Protein AF-A0A5E8H307-F1 (afdb_monomer)

InterPro domains:
  IPR002495 Glycosyl transferase, family 8 [PF01501] (11-183)
  IPR029044 Nucleotide-diphospho-sugar transferases [G3DSA:3.90.550.10] (2-201)
  IPR029044 Nucleotide-diphospho-sugar transferases [SSF53448] (5-196)
  IPR050748 Glycosyltransferase 8 domain-containing [PTHR13778] (22-202)

Solvent-accessible surface area (backbone atoms only — not comparable to full-atom values): 14709 Å² total; per-residue (Å²): 127,88,87,78,87,83,87,82,89,73,66,62,76,80,39,64,82,58,80,50,43,86,81,47,66,66,52,68,73,54,52,64,53,50,51,58,76,78,40,71,88,51,54,62,51,79,49,70,49,93,55,57,48,75,69,50,72,62,70,65,64,72,67,60,80,42,87,89,29,41,33,29,28,20,59,22,64,62,42,73,78,41,86,64,22,62,61,52,14,61,70,63,65,47,97,51,38,65,72,42,47,39,70,50,36,32,38,37,32,33,56,52,38,58,75,66,43,42,41,61,52,46,53,52,51,40,65,76,41,51,90,69,39,83,63,44,56,39,42,40,49,42,56,74,36,56,95,33,56,28,77,48,68,54,46,62,48,29,49,59,87,72,65,68,62,73,90,77,37,32,20,39,29,51,71,80,85,64,40,81,72,38,37,60,33,61,77,48,49,80,41,64,61,48,32,56,71,44,42,51,45,52,49,60,55,39,52,76,46,101,56,44,85,70,69,44,65,42,72,97,53,50,26,34,55,49,55,54,54,58,61,71,58,77,55,70,69,46,54,53,52,49,51,52,54,54,52,51,68,75,76,108

Radius of gyration: 19.22 Å; Cα contacts (8 Å, |Δi|>4): 317; chains: 1; bounding box: 43×54×50 Å

Nearest PDB structures (foldseek):
  1ga8-assembly1_A  TM=8.528E-01  e=2.510E-10  Neisseria meningitidis
  1ss9-assembly1_A  TM=8.747E-01  e=5.366E-10  Neisseria meningitidis
  6u4b-assembly1_A  TM=7.012E-01  e=5.366E-10  Klebsiella pneumoniae
  5gvv-assembly1_A  TM=8.317E-01  e=2.260E-08  Streptococcus pneumoniae
  5gvv-assembly1_F  TM=8.264E-01  e=1.896E-08  Streptococcus pneumoniae

Structure (mmCIF, N/CA/C/O backbone):
data_AF-A0A5E8H307-F1
#
_entry.id   AF-A0A5E8H307-F1
#
loop_
_atom_site.group_PDB
_atom_site.id
_atom_site.type_symbol
_atom_site.label_atom_id
_atom_site.label_alt_id
_atom_site.label_comp_id
_atom_site.label_asym_id
_atom_site.label_entity_id
_atom_site.label_seq_id
_atom_site.pdbx_PDB_ins_code
_atom_site.Cartn_x
_atom_site.Cartn_y
_atom_site.Cartn_z
_atom_site.occupancy
_atom_site.B_iso_or_equiv
_atom_site.auth_seq_id
_atom_site.auth_comp_id
_atom_site.auth_asym_id
_atom_site.auth_atom_id
_atom_site.pdbx_PDB_model_num
ATOM 1 N N . MET A 1 1 ? -6.964 -20.348 -11.509 1.00 52.97 1 MET A N 1
ATOM 2 C CA . MET A 1 1 ? -7.324 -19.157 -12.314 1.00 52.97 1 MET A CA 1
ATOM 3 C C . MET A 1 1 ? -8.359 -18.371 -11.532 1.00 52.97 1 MET A C 1
ATOM 5 O O . MET A 1 1 ? -9.208 -19.011 -10.926 1.00 52.97 1 MET A O 1
ATOM 9 N N . CYS A 1 2 ? -8.256 -17.039 -11.505 1.00 62.59 2 CYS A N 1
ATOM 10 C CA . CYS A 1 2 ? -9.312 -16.169 -10.976 1.00 62.59 2 CYS A CA 1
ATOM 11 C C . CYS A 1 2 ? -10.594 -16.449 -11.771 1.00 62.59 2 CYS A C 1
ATOM 13 O O . CYS A 1 2 ? -10.546 -16.433 -13.000 1.00 62.59 2 CYS A O 1
ATOM 15 N N . GLN A 1 3 ? -11.666 -16.830 -11.078 1.00 69.69 3 GLN A N 1
ATOM 16 C CA . GLN A 1 3 ? -12.896 -17.296 -11.722 1.00 69.69 3 GLN A CA 1
ATOM 17 C C . GLN A 1 3 ? -13.818 -16.128 -12.085 1.00 69.69 3 GLN A C 1
ATOM 19 O O . GLN A 1 3 ? -14.428 -16.188 -13.144 1.00 69.69 3 GLN A O 1
ATOM 24 N N . ASP A 1 4 ? -13.803 -15.041 -11.300 1.00 87.88 4 ASP A N 1
ATOM 25 C CA . ASP A 1 4 ? -14.654 -13.863 -11.489 1.00 87.88 4 ASP A CA 1
ATOM 26 C C . ASP A 1 4 ? -13.921 -12.560 -11.134 1.00 87.88 4 ASP A C 1
ATOM 28 O O . ASP A 1 4 ? -13.165 -12.499 -10.162 1.00 87.88 4 ASP A O 1
ATOM 32 N N . VAL A 1 5 ? -14.171 -11.501 -11.911 1.00 90.62 5 VAL A N 1
ATOM 33 C CA . VAL A 1 5 ? -13.692 -10.137 -11.639 1.00 90.62 5 VAL A CA 1
ATOM 34 C C . VAL A 1 5 ? -14.898 -9.210 -11.558 1.00 90.62 5 VAL A C 1
ATOM 36 O O . VAL A 1 5 ? -15.642 -9.069 -12.527 1.00 90.62 5 VAL A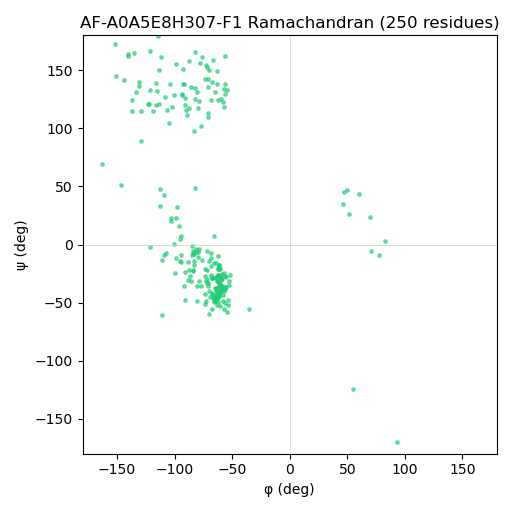 O 1
ATOM 39 N N . VAL A 1 6 ? -15.066 -8.559 -10.408 1.00 92.12 6 VAL A N 1
ATOM 40 C CA . VAL A 1 6 ? -16.125 -7.574 -10.159 1.00 92.12 6 VAL A CA 1
ATOM 41 C C . VAL A 1 6 ? -15.484 -6.211 -9.933 1.00 92.12 6 VAL A C 1
ATOM 43 O O . VAL A 1 6 ? -14.528 -6.086 -9.169 1.00 92.12 6 VAL A O 1
ATOM 46 N N . PHE A 1 7 ? -16.013 -5.190 -10.603 1.00 93.38 7 PHE A N 1
ATOM 47 C CA . PHE A 1 7 ? -15.594 -3.805 -10.418 1.00 93.38 7 PHE A CA 1
ATOM 48 C C . PHE A 1 7 ? -16.605 -3.088 -9.529 1.00 93.38 7 PHE A C 1
ATOM 50 O O . PHE A 1 7 ? -17.804 -3.131 -9.795 1.00 93.38 7 PHE A O 1
ATOM 57 N N . TYR A 1 8 ? -16.105 -2.427 -8.488 1.00 92.50 8 TYR A N 1
ATOM 58 C CA . TYR A 1 8 ? -16.907 -1.601 -7.595 1.00 92.50 8 TYR A CA 1
ATOM 59 C C . TYR A 1 8 ? -16.591 -0.131 -7.841 1.00 92.50 8 TYR A C 1
ATOM 61 O O . TYR A 1 8 ? -15.428 0.278 -7.797 1.00 92.50 8 TYR A O 1
ATOM 69 N N . ASP A 1 9 ? -17.632 0.659 -8.081 1.00 92.19 9 ASP A N 1
ATOM 70 C CA . ASP A 1 9 ? -17.495 2.096 -8.260 1.00 92.19 9 ASP A CA 1
ATOM 71 C C . ASP A 1 9 ? -17.425 2.807 -6.911 1.00 92.19 9 ASP A C 1
ATOM 73 O O . ASP A 1 9 ? -18.217 2.567 -5.997 1.00 92.19 9 ASP A O 1
ATOM 77 N N . ILE A 1 10 ? -16.481 3.738 -6.809 1.00 89.06 10 ILE A N 1
ATOM 78 C CA . ILE A 1 10 ? -16.321 4.604 -5.645 1.00 89.06 10 ILE A CA 1
ATOM 79 C C . ILE A 1 10 ? -16.581 6.021 -6.101 1.00 89.06 10 ILE A C 1
ATOM 81 O O . ILE A 1 10 ? -15.854 6.543 -6.950 1.00 89.06 10 ILE A O 1
ATOM 85 N N . ASP A 1 11 ? -17.589 6.660 -5.507 1.00 91.12 11 ASP A N 1
ATOM 86 C CA . ASP A 1 11 ? -17.818 8.078 -5.745 1.00 91.12 11 ASP A CA 1
ATOM 87 C C . ASP A 1 11 ? -16.551 8.854 -5.372 1.00 91.12 11 ASP A C 1
ATOM 89 O O . ASP A 1 11 ? -16.099 8.852 -4.222 1.00 91.12 11 ASP A O 1
ATOM 93 N N . TYR A 1 12 ? -15.972 9.532 -6.362 1.00 87.69 12 TYR A N 1
ATOM 94 C CA . TYR A 1 12 ? -14.770 10.328 -6.181 1.00 87.69 12 TYR A CA 1
ATOM 95 C C . TYR A 1 12 ? -14.934 11.374 -5.071 1.00 87.69 12 TYR A C 1
ATOM 97 O O . TYR A 1 12 ? -13.949 11.705 -4.412 1.00 87.69 12 TYR A O 1
ATOM 105 N N . GLN A 1 13 ? -16.152 11.855 -4.797 1.00 90.06 13 GLN A N 1
ATOM 106 C CA . GLN A 1 13 ? -16.414 12.784 -3.694 1.00 90.06 13 GLN A CA 1
ATOM 107 C C . GLN A 1 13 ? -16.063 12.207 -2.318 1.00 90.06 13 GLN A C 1
ATOM 109 O O . GLN A 1 13 ? -15.656 12.952 -1.425 1.00 90.06 13 GLN A O 1
ATOM 114 N N . ASN A 1 14 ? -16.116 10.884 -2.157 1.00 90.38 14 ASN A N 1
ATOM 115 C CA . ASN A 1 14 ? -15.751 10.227 -0.905 1.00 90.38 14 ASN A CA 1
ATOM 116 C C . ASN A 1 14 ? -14.253 10.339 -0.596 1.00 90.38 14 ASN A C 1
ATOM 118 O O . ASN A 1 14 ? -13.870 10.384 0.574 1.00 90.38 14 ASN A O 1
ATOM 122 N N . ILE A 1 15 ? -13.411 10.431 -1.631 1.00 92.56 15 ILE A N 1
ATOM 123 C CA . ILE A 1 15 ? -11.948 10.497 -1.500 1.00 92.56 15 ILE A CA 1
ATOM 124 C C . ILE A 1 15 ? -11.356 11.858 -1.891 1.00 92.56 15 ILE A C 1
ATOM 126 O O . ILE A 1 15 ? -10.202 12.149 -1.572 1.00 92.56 15 ILE A O 1
ATOM 130 N N . SER A 1 16 ? -12.127 12.725 -2.554 1.00 90.94 16 SER A N 1
ATOM 131 C CA . SER A 1 16 ? -11.670 14.026 -3.060 1.00 90.94 16 SER A CA 1
ATOM 132 C C . SER A 1 16 ? -11.219 14.971 -1.943 1.00 90.94 16 SER A C 1
ATOM 134 O O . SER A 1 16 ? -10.336 15.803 -2.174 1.00 90.94 16 SER A O 1
ATOM 136 N N . LYS A 1 17 ? -11.768 14.806 -0.734 1.00 90.94 17 LYS A N 1
ATOM 137 C CA . LYS A 1 17 ? -11.454 15.588 0.471 1.00 90.94 17 LYS A CA 1
ATOM 138 C C . LYS A 1 17 ? -10.079 15.302 1.079 1.00 90.94 17 LYS A C 1
ATOM 140 O O . LYS A 1 17 ? -9.540 16.158 1.776 1.00 90.94 17 LYS A O 1
ATOM 145 N N . PHE A 1 18 ? -9.484 14.140 0.807 1.00 93.19 18 PHE A N 1
ATOM 146 C CA . PHE A 1 18 ? -8.181 13.790 1.373 1.00 93.19 18 PHE A CA 1
ATOM 147 C C . PHE A 1 18 ? -7.032 14.514 0.681 1.00 93.19 18 PHE A C 1
ATOM 149 O O . PHE A 1 18 ? -7.162 15.017 -0.435 1.00 93.19 18 PHE A O 1
ATOM 156 N N . ARG A 1 19 ? -5.878 14.576 1.337 1.00 89.00 19 ARG A N 1
ATOM 157 C CA . ARG A 1 19 ? -4.718 15.315 0.840 1.00 89.00 19 ARG A CA 1
ATOM 158 C C . ARG A 1 19 ? -3.873 14.462 -0.112 1.00 89.00 19 ARG A C 1
ATOM 160 O O . ARG A 1 19 ? -3.538 13.323 0.199 1.00 89.00 19 ARG A O 1
ATOM 167 N N . SER A 1 20 ? -3.452 15.035 -1.242 1.00 89.06 20 SER A N 1
ATOM 168 C CA . SER A 1 20 ? -2.378 14.457 -2.062 1.00 89.06 20 SER A CA 1
ATOM 169 C C . SER A 1 20 ? -0.985 14.922 -1.619 1.00 89.06 20 SER A C 1
ATOM 171 O O . SER A 1 20 ? -0.820 15.979 -0.996 1.00 89.06 20 SER A O 1
ATOM 173 N N . THR A 1 21 ? 0.044 14.144 -1.957 1.00 84.69 21 THR A N 1
ATOM 174 C CA . THR A 1 21 ? 1.449 14.504 -1.722 1.00 84.69 21 THR A CA 1
ATOM 175 C C . THR A 1 21 ? 2.236 14.521 -3.033 1.00 84.69 21 THR A C 1
ATOM 177 O O . THR A 1 21 ? 1.775 14.040 -4.068 1.00 84.69 21 THR A O 1
ATOM 180 N N . MET A 1 22 ? 3.448 15.087 -3.012 1.00 80.69 22 MET A N 1
ATOM 181 C CA . MET A 1 22 ? 4.316 15.097 -4.199 1.00 80.69 22 MET A CA 1
ATOM 182 C C . MET A 1 22 ? 4.718 13.688 -4.645 1.00 80.69 22 MET A C 1
ATOM 184 O O . MET A 1 22 ? 4.906 13.465 -5.840 1.00 80.69 22 MET A O 1
ATOM 188 N N . TYR A 1 23 ? 4.833 12.757 -3.697 1.00 76.62 23 TYR A N 1
ATOM 189 C CA . TYR A 1 23 ? 5.230 11.373 -3.951 1.00 76.62 23 TYR A CA 1
ATOM 190 C C . TYR A 1 23 ? 4.033 10.479 -4.283 1.00 76.62 23 TYR A C 1
ATOM 192 O O . TYR A 1 23 ? 4.167 9.562 -5.087 1.00 76.62 23 TYR A O 1
ATOM 200 N N . LEU A 1 24 ? 2.858 10.787 -3.729 1.00 82.81 24 LEU A N 1
ATOM 201 C CA . LEU A 1 24 ? 1.613 10.064 -3.952 1.00 82.81 24 LEU A CA 1
ATOM 202 C C . LEU A 1 24 ? 0.515 11.058 -4.343 1.00 82.81 24 LEU A C 1
ATOM 204 O O . LEU A 1 24 ? -0.194 11.644 -3.521 1.00 82.81 24 LEU A O 1
ATOM 208 N N . LYS A 1 25 ? 0.419 11.302 -5.652 1.00 83.88 25 LYS A N 1
ATOM 209 C CA . LYS A 1 25 ? -0.504 12.304 -6.196 1.00 83.88 25 LYS A CA 1
ATOM 210 C C . LYS A 1 25 ? -1.941 11.794 -6.258 1.00 83.88 25 LYS A C 1
ATOM 212 O O . LYS A 1 25 ? -2.870 12.601 -6.202 1.00 83.88 25 LYS A O 1
ATOM 217 N N . SER A 1 26 ? -2.148 10.494 -6.460 1.00 87.94 26 SER A N 1
ATOM 218 C CA . SER A 1 26 ? -3.493 9.912 -6.482 1.00 87.94 26 SER A CA 1
ATOM 219 C C . SER A 1 26 ? -4.106 9.921 -5.081 1.00 87.94 26 SER A C 1
ATOM 221 O O . SER A 1 26 ? -3.392 9.836 -4.090 1.00 87.94 26 SER A O 1
ATOM 223 N N . LYS A 1 27 ? -5.434 10.024 -5.014 1.00 91.56 27 LYS A N 1
ATOM 224 C CA . LYS A 1 27 ? -6.211 9.830 -3.778 1.00 91.56 27 LYS A CA 1
ATOM 225 C C . LYS A 1 27 ? -6.856 8.442 -3.731 1.00 91.56 27 LYS A C 1
ATOM 227 O O . LYS A 1 27 ? -7.547 8.123 -2.774 1.00 91.56 27 LYS A O 1
ATOM 232 N N . SER A 1 28 ? -6.633 7.619 -4.759 1.00 92.31 28 SER A N 1
ATOM 233 C CA . SER A 1 28 ? -7.215 6.281 -4.872 1.00 92.31 28 SER A CA 1
ATOM 234 C C . SER A 1 28 ? -6.773 5.344 -3.756 1.00 92.31 28 SER A C 1
ATOM 236 O O . SER A 1 28 ? -7.535 4.456 -3.415 1.00 92.31 28 SER A O 1
ATOM 238 N N . ALA A 1 29 ? -5.605 5.544 -3.145 1.00 93.06 29 ALA A N 1
ATOM 239 C CA . ALA A 1 29 ? -5.155 4.715 -2.028 1.00 93.06 29 ALA A CA 1
ATOM 240 C C . ALA A 1 29 ? -6.122 4.773 -0.823 1.00 93.06 29 ALA A C 1
ATOM 242 O O . ALA A 1 29 ? -6.343 3.764 -0.163 1.00 93.06 29 ALA A O 1
ATOM 243 N N . TYR A 1 30 ? -6.825 5.897 -0.623 1.00 96.44 30 TYR A N 1
ATOM 244 C CA . TYR A 1 30 ? -7.874 6.033 0.398 1.00 96.44 30 TYR A CA 1
ATOM 245 C C . TYR A 1 30 ? -9.141 5.205 0.116 1.00 96.44 30 TYR A C 1
ATOM 247 O O . TYR A 1 30 ? -9.980 5.056 1.001 1.00 96.44 30 TYR A O 1
ATOM 255 N N . SER A 1 31 ? -9.301 4.646 -1.091 1.00 95.25 31 SER A N 1
ATOM 256 C CA . SER A 1 31 ? -10.433 3.762 -1.417 1.00 95.25 31 SER A CA 1
ATOM 257 C C . SER A 1 31 ? -10.512 2.535 -0.513 1.00 95.25 31 SER A C 1
ATOM 259 O O . SER A 1 31 ? -11.608 2.061 -0.223 1.00 95.25 31 SER A O 1
ATOM 261 N N . ARG A 1 32 ? -9.370 2.058 -0.004 1.00 95.69 32 ARG A N 1
ATOM 262 C CA . ARG A 1 32 ? -9.318 0.893 0.884 1.00 95.69 32 ARG A CA 1
ATOM 263 C C . ARG A 1 32 ? -10.082 1.094 2.193 1.00 95.69 32 ARG A C 1
ATOM 265 O O . ARG A 1 32 ? -10.466 0.117 2.819 1.00 95.69 32 ARG A O 1
ATOM 272 N N . TYR A 1 33 ? -10.368 2.336 2.593 1.00 97.25 33 TYR A N 1
ATOM 273 C CA . TYR A 1 33 ? -11.207 2.599 3.769 1.00 97.25 33 TYR A CA 1
ATOM 274 C C . TYR A 1 33 ? -12.633 2.058 3.604 1.00 97.25 33 TYR A C 1
ATOM 276 O O . TYR A 1 33 ? -13.292 1.739 4.589 1.00 97.25 33 TYR A O 1
ATOM 284 N N . PHE A 1 34 ? -13.091 1.940 2.358 1.00 95.94 34 PHE A N 1
ATOM 285 C CA . PHE A 1 34 ? -14.431 1.504 1.978 1.00 95.94 34 PHE A CA 1
ATOM 286 C C . PHE A 1 34 ? -14.485 -0.003 1.679 1.00 95.94 34 PHE A C 1
ATOM 288 O O . PHE A 1 34 ? -15.502 -0.498 1.213 1.00 95.94 34 PHE A O 1
ATOM 295 N N . ILE A 1 35 ? -13.406 -0.759 1.934 1.00 95.25 35 ILE A N 1
ATOM 296 C CA . ILE A 1 35 ? -13.286 -2.163 1.504 1.00 95.25 35 ILE A CA 1
ATOM 297 C C . ILE A 1 35 ? -14.425 -3.058 2.014 1.00 95.25 35 ILE A C 1
ATOM 299 O O . ILE A 1 35 ? -14.896 -3.932 1.291 1.00 95.25 35 ILE A O 1
ATOM 303 N N . SER A 1 36 ? -14.906 -2.813 3.234 1.00 94.69 36 SER A N 1
ATOM 304 C CA . SER A 1 36 ? -16.013 -3.567 3.832 1.00 94.69 36 SER A CA 1
ATOM 305 C C . SER A 1 36 ? -17.380 -3.226 3.241 1.00 94.69 36 SER A C 1
ATOM 307 O O . SER A 1 36 ? -18.276 -4.063 3.323 1.00 94.69 36 SER A O 1
ATOM 309 N N . ASP A 1 37 ? -17.536 -2.061 2.603 1.00 93.38 37 ASP A N 1
ATOM 310 C CA . ASP A 1 37 ? -18.776 -1.683 1.915 1.00 93.38 37 ASP A CA 1
ATOM 311 C C . ASP A 1 37 ? -18.970 -2.502 0.627 1.00 93.38 37 ASP A C 1
ATOM 313 O O . ASP A 1 37 ? -20.099 -2.756 0.214 1.00 93.38 37 ASP A O 1
ATOM 317 N N . PHE A 1 38 ? -17.869 -2.927 -0.006 1.00 92.38 38 PHE A N 1
ATOM 318 C CA . PHE A 1 38 ? -17.896 -3.707 -1.249 1.00 92.38 38 PHE A CA 1
ATOM 319 C C . PHE A 1 38 ? -18.029 -5.210 -1.008 1.00 92.38 38 PHE A C 1
ATOM 321 O O . PHE A 1 38 ? -18.539 -5.932 -1.858 1.00 92.38 38 PHE A O 1
ATOM 328 N N . LEU A 1 39 ? -17.565 -5.689 0.144 1.00 92.00 39 LEU A N 1
ATOM 329 C CA . LEU A 1 39 ? -17.455 -7.113 0.462 1.00 92.00 39 LEU A CA 1
ATOM 330 C C . LEU A 1 39 ? -18.489 -7.531 1.515 1.00 92.00 39 LEU A C 1
ATOM 332 O O . LEU A 1 39 ? -18.159 -8.246 2.455 1.00 92.00 39 LEU A O 1
ATOM 336 N N . GLY A 1 40 ? -19.723 -7.035 1.374 1.00 83.25 40 GLY A N 1
ATOM 337 C CA . GLY A 1 40 ? -20.767 -6.996 2.407 1.00 83.25 40 GLY A CA 1
ATOM 338 C C . GLY A 1 40 ? -20.819 -8.185 3.376 1.00 83.25 40 GLY A C 1
ATOM 339 O O . GLY A 1 40 ? -20.726 -7.971 4.584 1.00 83.25 40 GLY A O 1
ATOM 340 N N . GLU A 1 41 ? -20.938 -9.415 2.867 1.00 90.12 41 GLU A N 1
ATOM 341 C CA . GLU A 1 41 ? -21.071 -10.636 3.687 1.00 90.12 41 GLU A CA 1
ATOM 342 C C . GLU A 1 41 ? -19.744 -11.358 3.970 1.00 90.12 41 GLU A C 1
ATOM 344 O O . GLU A 1 41 ? -19.696 -12.265 4.800 1.00 90.12 41 GLU A O 1
ATOM 349 N N . GLU A 1 42 ? -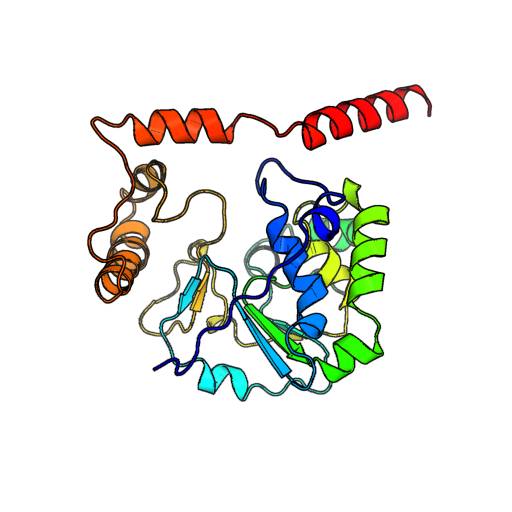18.652 -10.957 3.319 1.00 95.62 42 GLU A N 1
ATOM 350 C CA . GLU A 1 42 ? -17.353 -11.585 3.529 1.00 95.62 42 GLU A CA 1
ATOM 351 C C . GLU A 1 42 ? -16.811 -11.225 4.913 1.00 95.62 42 GLU A C 1
ATOM 353 O O . GLU A 1 42 ? -16.830 -10.063 5.335 1.00 95.62 42 GLU A O 1
ATOM 358 N N . SER A 1 43 ? -16.287 -12.224 5.622 1.00 95.94 43 SER A N 1
ATOM 359 C CA . SER A 1 43 ? -15.669 -12.050 6.944 1.00 95.94 43 SER A CA 1
ATOM 360 C C . SER A 1 43 ? -14.189 -11.692 6.858 1.00 95.94 43 SER A C 1
ATOM 362 O O . SER A 1 43 ? -13.631 -11.124 7.796 1.00 95.94 43 SER A O 1
ATOM 364 N N . LYS A 1 44 ? -13.529 -11.997 5.735 1.00 95.75 44 LYS A N 1
ATOM 365 C CA . LYS A 1 44 ? -12.096 -11.768 5.550 1.00 95.75 44 LYS A CA 1
ATOM 366 C C . LYS A 1 44 ? -11.752 -11.527 4.088 1.00 95.75 44 LYS A C 1
ATOM 368 O O . LYS A 1 44 ? -12.301 -12.187 3.213 1.00 95.75 44 LYS A O 1
ATOM 373 N N . CYS A 1 45 ? -10.782 -10.659 3.820 1.00 96.44 45 CYS A N 1
ATOM 374 C CA . CYS A 1 45 ? -10.229 -10.496 2.476 1.00 96.44 45 CYS A CA 1
ATOM 375 C C . CYS A 1 45 ? -8.709 -10.299 2.474 1.00 96.44 45 CYS A C 1
ATOM 377 O O . CYS A 1 45 ? -8.102 -10.002 3.505 1.00 96.44 45 CYS A O 1
ATOM 379 N N . ILE A 1 46 ? -8.106 -10.476 1.295 1.00 97.38 46 ILE A N 1
ATOM 380 C CA . ILE A 1 46 ? -6.731 -10.064 1.005 1.00 97.38 46 ILE A CA 1
ATOM 381 C C . ILE A 1 46 ? -6.810 -8.832 0.105 1.00 97.38 46 ILE A C 1
ATOM 383 O O . ILE A 1 46 ? -7.299 -8.914 -1.021 1.00 97.38 46 ILE A O 1
ATOM 387 N N . TYR A 1 47 ? -6.325 -7.701 0.602 1.00 97.75 47 TYR A N 1
ATOM 388 C CA . TYR A 1 47 ? -6.138 -6.481 -0.172 1.00 97.75 47 TYR A CA 1
ATOM 389 C C . TYR A 1 47 ? -4.714 -6.443 -0.737 1.00 97.75 47 TYR A C 1
ATOM 391 O O . TYR A 1 47 ? -3.751 -6.751 -0.029 1.00 97.75 47 TYR A O 1
ATOM 399 N N . LEU A 1 48 ? -4.591 -6.020 -1.996 1.00 97.88 48 LEU A N 1
ATOM 400 C CA . LEU A 1 48 ? -3.333 -5.893 -2.727 1.00 97.88 48 LEU A CA 1
ATOM 401 C C . LEU A 1 48 ? -3.279 -4.538 -3.442 1.00 97.88 48 LEU A C 1
ATOM 403 O O . LEU A 1 48 ? -4.216 -4.186 -4.161 1.00 97.88 48 LEU A O 1
ATOM 407 N N . ASP A 1 49 ? -2.176 -3.807 -3.294 1.00 97.19 49 ASP A N 1
ATOM 408 C CA . ASP A 1 49 ? -1.877 -2.657 -4.146 1.00 97.19 49 ASP A CA 1
ATOM 409 C C . ASP A 1 49 ? -1.620 -3.115 -5.597 1.00 97.19 49 ASP A C 1
ATOM 411 O O . ASP A 1 49 ? -1.316 -4.276 -5.887 1.00 97.19 49 ASP A O 1
ATOM 415 N N . CYS A 1 50 ? -1.769 -2.196 -6.552 1.00 94.25 50 CYS A N 1
ATOM 416 C CA . CYS A 1 50 ? -1.667 -2.511 -7.980 1.00 94.25 50 CYS A CA 1
ATOM 417 C C . CYS A 1 50 ? -0.224 -2.637 -8.497 1.00 94.25 50 CYS A C 1
ATOM 419 O O . CYS A 1 50 ? -0.009 -2.954 -9.667 1.00 94.25 50 CYS A O 1
ATOM 421 N N . ASP A 1 51 ? 0.770 -2.380 -7.652 1.00 95.19 51 ASP A N 1
ATOM 422 C CA . ASP A 1 51 ? 2.191 -2.339 -7.977 1.00 95.19 51 ASP A CA 1
ATOM 423 C C . ASP A 1 51 ? 2.987 -3.466 -7.314 1.00 95.19 51 ASP A C 1
ATOM 425 O O . ASP A 1 51 ? 4.084 -3.273 -6.786 1.00 95.19 51 ASP A O 1
ATOM 429 N N . LEU A 1 52 ? 2.449 -4.678 -7.432 1.00 96.06 52 LEU A N 1
ATOM 430 C CA . LEU A 1 52 ? 3.039 -5.908 -6.920 1.00 96.06 52 LEU A CA 1
ATOM 431 C C . LEU A 1 52 ? 3.450 -6.865 -8.049 1.00 96.06 52 LEU A C 1
ATOM 433 O O . LEU A 1 52 ? 2.805 -6.955 -9.093 1.00 96.06 52 LEU A O 1
ATOM 437 N N . LEU A 1 53 ? 4.492 -7.653 -7.792 1.00 94.50 53 LEU A N 1
ATOM 438 C CA . LEU A 1 53 ? 4.769 -8.911 -8.479 1.00 94.50 53 LEU A CA 1
ATOM 439 C C . LEU A 1 53 ? 4.414 -10.062 -7.544 1.00 94.50 53 LEU A C 1
ATOM 441 O O . LEU A 1 53 ? 5.155 -10.359 -6.608 1.00 94.50 53 LEU A O 1
ATOM 445 N N . VAL A 1 54 ? 3.285 -10.714 -7.811 1.00 93.62 54 VAL A N 1
ATOM 446 C CA . VAL A 1 54 ? 2.838 -11.901 -7.074 1.00 93.62 54 VAL A CA 1
ATOM 447 C C . VAL A 1 54 ? 3.423 -13.143 -7.747 1.00 93.62 54 VAL A C 1
ATOM 449 O O . VAL A 1 54 ? 3.075 -13.468 -8.882 1.00 93.62 54 VAL A O 1
ATOM 452 N N . LEU A 1 55 ? 4.352 -13.810 -7.063 1.00 90.56 55 LEU A N 1
ATOM 453 C CA . LEU A 1 55 ? 5.151 -14.924 -7.591 1.00 90.56 55 LEU A CA 1
ATOM 454 C C . LEU A 1 55 ? 4.740 -16.290 -7.016 1.00 90.56 55 LEU A C 1
ATOM 456 O O . LEU A 1 55 ? 5.230 -17.323 -7.475 1.00 90.56 55 LEU A O 1
ATOM 460 N N . ARG A 1 56 ? 3.840 -16.311 -6.026 1.00 89.00 56 ARG A N 1
ATOM 461 C CA . ARG A 1 56 ? 3.337 -17.519 -5.353 1.00 89.00 56 ARG A CA 1
ATOM 462 C C . ARG A 1 56 ? 1.821 -17.470 -5.175 1.00 89.00 56 ARG A C 1
ATOM 464 O O . ARG A 1 56 ? 1.202 -16.421 -5.335 1.00 89.00 56 ARG A O 1
ATOM 471 N N . ASP A 1 57 ? 1.233 -18.623 -4.867 1.00 90.50 57 ASP A N 1
ATOM 472 C CA . ASP A 1 57 ? -0.207 -18.755 -4.658 1.00 90.50 57 ASP A CA 1
ATOM 473 C C . ASP A 1 57 ? -0.649 -18.031 -3.374 1.00 90.50 57 ASP A C 1
ATOM 475 O O . ASP A 1 57 ? -0.156 -18.300 -2.277 1.00 90.50 57 ASP A O 1
ATOM 479 N N . LEU A 1 58 ? -1.606 -17.112 -3.512 1.00 92.06 58 LEU A N 1
ATOM 480 C CA . LEU A 1 58 ? -2.178 -16.348 -2.402 1.00 92.06 58 LEU A CA 1
ATOM 481 C C . LEU A 1 58 ? -3.048 -17.208 -1.477 1.00 92.06 58 LEU A C 1
ATOM 483 O O . LEU A 1 58 ? -3.347 -16.783 -0.360 1.00 92.06 58 LEU A O 1
ATOM 487 N N . ALA A 1 59 ? -3.431 -18.420 -1.893 1.00 92.06 59 ALA A N 1
ATOM 488 C CA . ALA A 1 59 ? -4.091 -19.376 -1.013 1.00 92.06 59 ALA A CA 1
ATOM 489 C C . ALA A 1 59 ? -3.258 -19.656 0.249 1.00 92.06 59 ALA A C 1
ATOM 491 O O . ALA A 1 59 ? -3.832 -19.747 1.332 1.00 92.06 59 ALA A O 1
ATOM 492 N N . GLU A 1 60 ? -1.922 -19.709 0.148 1.00 92.38 60 GLU A N 1
ATOM 493 C CA . GLU A 1 60 ? -1.051 -19.855 1.323 1.00 92.38 60 GLU A CA 1
ATOM 494 C C . GLU A 1 60 ? -1.200 -18.656 2.278 1.00 92.38 60 GLU A C 1
ATOM 496 O O . GLU A 1 60 ? -1.356 -18.850 3.484 1.00 92.38 60 GLU A O 1
ATOM 501 N N . LEU A 1 61 ? -1.228 -17.422 1.755 1.00 92.69 61 LEU A N 1
ATOM 502 C CA . LEU A 1 61 ? -1.406 -16.201 2.554 1.00 92.69 61 LEU A CA 1
ATOM 503 C C . LEU A 1 61 ? -2.752 -16.201 3.280 1.00 92.69 61 LEU A C 1
ATOM 505 O O . LEU A 1 61 ? -2.831 -15.838 4.450 1.00 92.69 61 LEU A O 1
ATOM 509 N N . ASN A 1 62 ? -3.805 -16.677 2.615 1.00 91.50 62 ASN A N 1
ATOM 510 C CA . ASN A 1 62 ? -5.145 -16.746 3.192 1.00 91.50 62 ASN A CA 1
ATOM 511 C C . ASN A 1 62 ? -5.230 -17.663 4.428 1.00 91.50 62 ASN A C 1
ATOM 513 O O . ASN A 1 62 ? -6.153 -17.525 5.235 1.00 91.50 62 ASN A O 1
ATOM 517 N N . THR A 1 63 ? -4.285 -18.593 4.604 1.00 92.75 63 THR A N 1
ATOM 518 C CA . THR A 1 63 ? -4.228 -19.478 5.781 1.00 92.75 63 THR A CA 1
ATOM 519 C C . THR A 1 63 ? -3.535 -18.857 6.993 1.00 92.75 63 THR A C 1
ATOM 521 O O . THR A 1 63 ? -3.531 -19.467 8.066 1.00 92.75 63 THR A O 1
ATOM 524 N N . ALA A 1 64 ? -2.964 -17.655 6.854 1.00 92.75 64 ALA A N 1
ATOM 525 C CA . ALA A 1 64 ? -2.297 -16.977 7.954 1.00 92.75 64 ALA A CA 1
ATOM 526 C C . ALA A 1 64 ? -3.251 -16.783 9.142 1.00 92.75 64 ALA A C 1
ATOM 528 O O . ALA A 1 64 ? -4.409 -16.373 9.002 1.00 92.75 64 ALA A O 1
ATOM 529 N N . LYS A 1 65 ? -2.750 -17.104 10.336 1.00 94.44 65 LYS A N 1
ATOM 530 C CA . LYS A 1 65 ? -3.492 -16.928 11.581 1.00 94.44 65 LYS A CA 1
ATOM 531 C C . LYS A 1 65 ? -3.436 -15.461 11.974 1.00 94.44 65 LYS A C 1
ATOM 533 O O . LYS A 1 65 ? -2.357 -14.932 12.177 1.00 94.44 65 LYS A O 1
ATOM 538 N N . MET A 1 66 ? -4.601 -14.846 12.136 1.00 96.69 66 MET A N 1
ATOM 539 C CA . MET A 1 66 ? -4.722 -13.432 12.505 1.00 96.69 66 MET A CA 1
ATOM 540 C C . MET A 1 66 ? -4.621 -13.188 14.016 1.00 96.69 66 MET A C 1
ATOM 542 O O . MET A 1 66 ? -4.657 -12.048 14.442 1.00 96.69 66 MET A O 1
ATOM 546 N N . HIS A 1 67 ? -4.589 -14.240 14.845 1.00 97.12 67 HIS A N 1
ATOM 547 C CA . HIS A 1 67 ? -4.516 -14.165 16.318 1.00 97.12 67 HIS A CA 1
ATOM 548 C C . HIS A 1 67 ? -5.479 -13.152 16.970 1.00 97.12 67 HIS A C 1
ATOM 550 O O . HIS A 1 67 ? -5.171 -12.528 17.984 1.00 97.12 67 HIS A O 1
ATOM 556 N N . GLY A 1 68 ? -6.674 -13.003 16.390 1.00 97.25 68 GLY A N 1
ATOM 557 C CA . GLY A 1 68 ? -7.674 -12.049 16.861 1.00 97.25 68 GLY A CA 1
ATOM 558 C C . GLY A 1 68 ? -7.299 -10.583 16.626 1.00 97.25 68 GLY A C 1
ATOM 559 O O . GLY A 1 68 ? -7.803 -9.737 17.357 1.00 97.25 68 GLY A O 1
ATOM 560 N N . LYS A 1 69 ? -6.428 -10.287 15.658 1.00 98.56 69 LYS A N 1
ATOM 561 C CA . LYS A 1 69 ? -6.111 -8.949 15.149 1.00 98.56 69 LYS A CA 1
ATOM 562 C C . LYS A 1 69 ? -6.990 -8.604 13.955 1.00 98.56 69 LYS A C 1
ATOM 564 O O . LYS A 1 69 ? -7.409 -9.498 13.220 1.00 98.56 69 LYS A O 1
ATOM 569 N N . THR A 1 70 ? -7.262 -7.318 13.763 1.00 98.56 70 THR A N 1
ATOM 570 C CA . THR A 1 70 ? -8.081 -6.855 12.631 1.00 98.56 70 THR A CA 1
ATOM 571 C C . THR A 1 70 ? -7.296 -6.840 11.320 1.00 98.56 70 THR A C 1
ATOM 573 O O . THR A 1 70 ? -7.847 -7.176 10.272 1.00 98.56 70 THR A O 1
ATOM 576 N N . ILE A 1 71 ? -6.005 -6.500 11.375 1.00 98.56 71 ILE A N 1
ATOM 577 C CA . ILE A 1 71 ? -5.123 -6.430 10.205 1.00 98.56 71 ILE A CA 1
ATOM 578 C C . ILE A 1 71 ? -4.003 -7.455 10.314 1.00 98.56 71 ILE A C 1
ATOM 580 O O . ILE A 1 71 ? -3.426 -7.642 11.376 1.00 98.56 71 ILE A O 1
ATOM 584 N N . GLY A 1 72 ? -3.682 -8.105 9.201 1.00 98.50 72 GLY A N 1
ATOM 585 C CA . GLY A 1 72 ? -2.471 -8.885 9.000 1.00 98.50 72 GLY A CA 1
ATOM 586 C C . GLY A 1 72 ? -1.628 -8.186 7.947 1.00 98.50 72 GLY A C 1
ATOM 587 O O . GLY A 1 72 ? -2.106 -7.971 6.835 1.0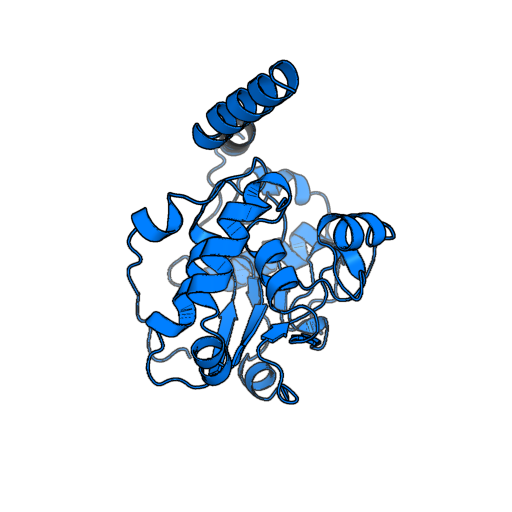0 98.50 72 GLY A O 1
ATOM 588 N N . SER A 1 73 ? -0.400 -7.797 8.274 1.00 98.31 73 SER A N 1
ATOM 589 C CA . SER A 1 73 ? 0.474 -7.083 7.339 1.00 98.31 73 SER A CA 1
ATOM 590 C C . SER A 1 73 ? 1.951 -7.346 7.627 1.00 98.31 73 SER A C 1
ATOM 592 O O . SER A 1 73 ? 2.315 -7.978 8.612 1.00 98.31 73 SER A O 1
ATOM 594 N N . VAL A 1 74 ? 2.829 -6.878 6.752 1.00 97.56 74 VAL A N 1
ATOM 595 C CA . VAL A 1 74 ? 4.281 -6.973 6.897 1.00 97.56 74 VAL A CA 1
ATOM 596 C C . VAL A 1 74 ? 4.831 -5.614 7.313 1.00 97.56 74 VAL A C 1
ATOM 598 O O . VAL A 1 74 ? 4.439 -4.576 6.774 1.00 97.56 74 VAL A O 1
ATOM 601 N N . ARG A 1 75 ? 5.788 -5.618 8.248 1.00 96.12 75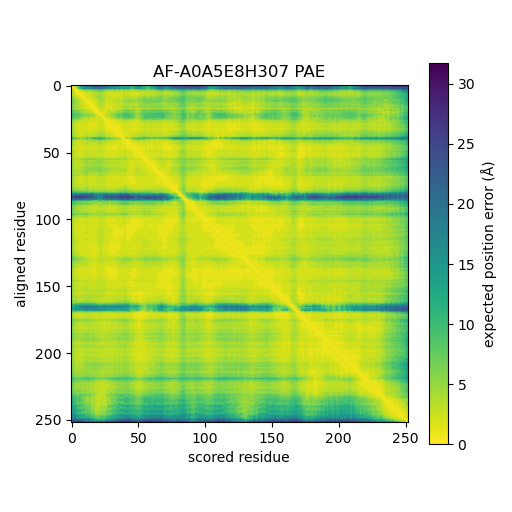 ARG A N 1
ATOM 602 C CA . ARG A 1 75 ? 6.527 -4.409 8.642 1.00 96.12 75 ARG A CA 1
ATOM 603 C C . ARG A 1 75 ? 7.150 -3.738 7.419 1.00 96.12 75 ARG A C 1
ATOM 605 O O . ARG A 1 75 ? 7.788 -4.402 6.598 1.00 96.12 75 ARG A O 1
ATOM 612 N N . ASP A 1 76 ? 6.993 -2.427 7.307 1.00 94.88 76 ASP A N 1
ATOM 613 C CA . ASP A 1 76 ? 7.545 -1.675 6.184 1.00 94.88 76 ASP A CA 1
ATOM 614 C C . ASP A 1 76 ? 9.080 -1.765 6.175 1.00 94.88 76 ASP A C 1
ATOM 616 O O . ASP A 1 76 ? 9.726 -1.874 7.223 1.00 94.88 76 ASP A O 1
ATOM 620 N N . ILE A 1 77 ? 9.684 -1.703 4.986 1.00 92.00 77 ILE A N 1
ATOM 621 C CA . ILE A 1 77 ? 11.144 -1.661 4.847 1.00 92.00 77 ILE A CA 1
ATOM 622 C C . ILE A 1 77 ? 11.753 -0.536 5.703 1.00 92.00 77 ILE A C 1
ATOM 624 O O . ILE A 1 77 ? 12.813 -0.726 6.300 1.00 92.00 77 ILE A O 1
ATOM 628 N N . SER A 1 78 ? 11.055 0.600 5.844 1.00 89.19 78 SER A N 1
ATOM 629 C CA . SER A 1 78 ? 11.526 1.766 6.595 1.00 89.19 78 SER A CA 1
ATOM 630 C C . SER A 1 78 ? 11.830 1.483 8.064 1.00 89.19 78 SER A C 1
ATOM 632 O O . SER A 1 78 ? 12.626 2.207 8.653 1.00 89.19 78 SER A O 1
ATOM 634 N N . VAL A 1 79 ? 11.200 0.464 8.657 1.00 88.31 79 VAL A N 1
ATOM 635 C CA . VAL A 1 79 ? 11.431 0.066 10.056 1.00 88.31 79 VAL A CA 1
ATOM 636 C C . VAL A 1 79 ? 12.172 -1.262 10.194 1.00 88.31 79 VAL A C 1
ATOM 638 O O . VAL A 1 79 ? 12.598 -1.606 11.291 1.00 88.31 79 VAL A O 1
ATOM 641 N N . ARG A 1 80 ? 12.367 -2.002 9.093 1.00 85.56 80 ARG A N 1
ATOM 642 C CA . ARG A 1 80 ? 13.134 -3.258 9.086 1.00 85.56 80 ARG A C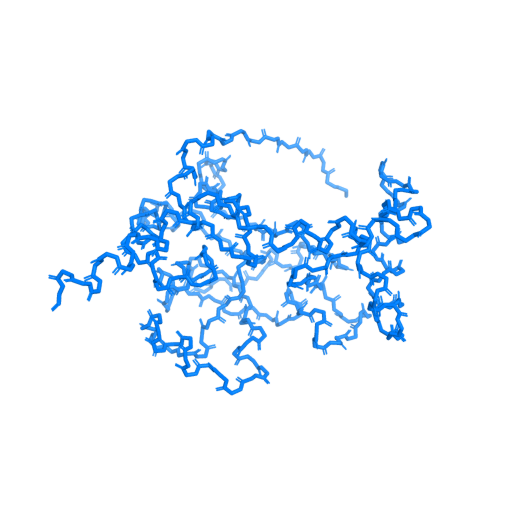A 1
ATOM 643 C C . ARG A 1 80 ? 14.612 -3.070 8.775 1.00 85.56 80 ARG A C 1
ATOM 645 O O . ARG A 1 80 ? 15.430 -3.810 9.309 1.00 85.56 80 ARG A O 1
ATOM 652 N N . THR A 1 81 ? 14.961 -2.126 7.901 1.00 78.19 81 THR A N 1
ATOM 653 C CA . THR A 1 81 ? 16.341 -1.991 7.393 1.00 78.19 81 THR A CA 1
ATOM 654 C C . THR A 1 81 ? 16.972 -0.635 7.676 1.00 78.19 81 THR A C 1
ATOM 656 O O . THR A 1 81 ? 18.116 -0.410 7.287 1.00 78.19 81 THR A O 1
ATOM 659 N N . ALA A 1 82 ? 16.238 0.295 8.285 1.00 66.50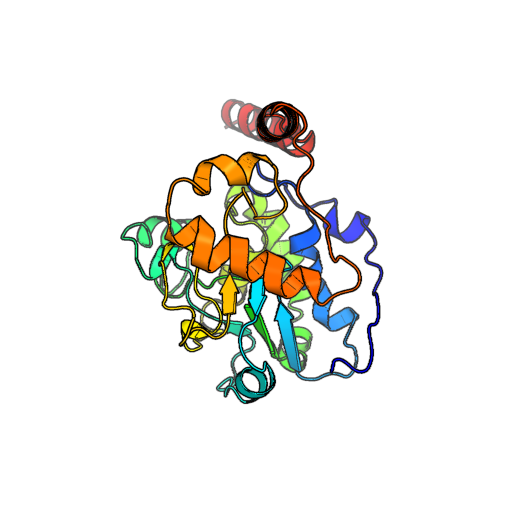 82 ALA A N 1
ATOM 660 C CA . ALA A 1 82 ? 16.693 1.662 8.453 1.00 66.50 82 ALA A CA 1
ATOM 661 C C . ALA A 1 82 ? 16.513 2.147 9.906 1.00 66.50 82 ALA A C 1
ATOM 663 O O . ALA A 1 82 ? 15.498 1.899 10.557 1.00 66.50 82 ALA A O 1
ATOM 664 N N . ASP A 1 83 ? 17.507 2.891 10.392 1.00 62.16 83 ASP A N 1
ATOM 665 C CA . ASP A 1 83 ? 17.494 3.608 11.677 1.00 62.16 83 ASP A CA 1
ATOM 666 C C . ASP A 1 83 ? 16.474 4.787 11.807 1.00 62.16 83 ASP A C 1
ATOM 668 O O . ASP A 1 83 ? 16.163 5.189 12.925 1.00 62.16 83 ASP A O 1
ATOM 672 N N . PRO A 1 84 ? 15.865 5.359 10.734 1.00 57.09 84 PRO A N 1
ATOM 673 C CA . PRO A 1 84 ? 14.853 6.425 10.831 1.00 57.09 84 PRO A CA 1
ATOM 674 C C . PRO A 1 84 ? 13.509 6.050 11.484 1.00 57.09 84 PRO A C 1
ATOM 676 O O . PRO A 1 84 ? 12.581 6.863 11.443 1.00 57.09 84 PRO A O 1
ATOM 679 N N . HIS A 1 85 ? 13.361 4.857 12.066 1.00 60.81 85 HIS A N 1
ATOM 680 C CA . HIS A 1 85 ? 12.117 4.382 12.686 1.00 60.81 85 HIS A CA 1
ATOM 681 C C . HIS A 1 85 ? 11.651 5.282 13.846 1.00 60.81 85 HIS A C 1
ATOM 683 O O . HIS A 1 85 ? 10.445 5.455 14.039 1.00 60.81 85 HIS A O 1
ATOM 689 N N . LEU A 1 86 ? 12.584 5.950 14.539 1.00 61.03 86 LEU A N 1
ATOM 690 C CA . LEU A 1 86 ? 12.268 6.929 15.585 1.00 61.03 86 LEU A CA 1
ATOM 691 C C . LEU A 1 86 ? 11.421 8.098 15.054 1.00 61.03 86 LEU A C 1
ATOM 693 O O . LEU A 1 86 ? 10.448 8.486 15.694 1.00 61.03 86 LEU A O 1
ATOM 697 N N . PHE A 1 87 ? 11.703 8.598 13.846 1.00 79.75 87 PHE A N 1
ATOM 698 C CA . PHE A 1 87 ? 10.969 9.735 13.279 1.00 79.75 87 PHE A CA 1
ATOM 699 C C . PHE A 1 87 ? 9.545 9.378 12.851 1.00 79.75 87 PHE A C 1
ATOM 701 O O . PHE A 1 87 ? 8.656 10.228 12.906 1.00 79.75 87 PHE A O 1
ATOM 708 N N . ILE A 1 88 ? 9.311 8.146 12.387 1.00 87.00 88 ILE A N 1
ATOM 709 C CA . ILE A 1 88 ? 7.964 7.700 12.009 1.00 87.00 88 ILE A CA 1
ATOM 710 C C . ILE A 1 88 ? 7.135 7.474 13.268 1.00 87.00 88 ILE A C 1
ATOM 712 O O . ILE A 1 88 ? 6.051 8.047 13.372 1.00 87.00 88 ILE A O 1
ATOM 716 N N . GLY A 1 89 ? 7.655 6.702 14.225 1.00 84.94 89 GLY A N 1
ATOM 717 C CA . GLY A 1 89 ? 6.938 6.400 15.458 1.00 84.94 89 GLY A CA 1
ATOM 718 C C . GLY A 1 89 ? 6.631 7.640 16.292 1.00 84.94 89 GLY A C 1
ATOM 719 O O . GLY A 1 89 ? 5.499 7.783 16.732 1.00 84.94 89 GLY A O 1
ATOM 720 N N . GLU A 1 90 ? 7.571 8.582 16.431 1.00 86.50 90 GLU A N 1
ATOM 721 C CA . GLU A 1 90 ? 7.339 9.840 17.157 1.00 86.50 90 GLU A CA 1
ATOM 722 C C . GLU A 1 90 ? 6.295 10.724 16.454 1.00 86.50 90 GLU A C 1
ATOM 724 O O . GLU A 1 90 ? 5.331 11.173 17.074 1.00 86.50 90 GLU A O 1
ATOM 729 N N . ARG A 1 91 ? 6.427 10.925 15.133 1.00 91.81 91 ARG A N 1
ATOM 730 C CA . ARG A 1 91 ? 5.475 11.717 14.329 1.00 91.81 91 ARG A CA 1
ATOM 731 C C . ARG A 1 91 ? 4.059 11.146 14.387 1.00 91.81 91 ARG A C 1
ATOM 733 O O . ARG A 1 91 ? 3.083 11.900 14.388 1.00 91.81 91 ARG A O 1
ATOM 740 N N . LEU A 1 92 ? 3.945 9.821 14.356 1.00 94.38 92 LEU A N 1
ATOM 741 C CA . LEU A 1 92 ? 2.663 9.126 14.352 1.00 94.38 92 LEU A CA 1
ATOM 742 C C . LEU A 1 92 ? 2.136 8.833 15.759 1.00 94.38 92 LEU A C 1
ATOM 744 O O . LEU A 1 92 ? 0.928 8.639 15.889 1.00 94.38 92 LEU A O 1
ATOM 748 N N . GLN A 1 93 ? 2.986 8.936 16.782 1.00 94.12 93 GLN A N 1
ATOM 749 C CA . GLN A 1 93 ? 2.704 8.575 18.173 1.00 94.12 93 GLN A CA 1
ATOM 750 C C . GLN A 1 93 ? 2.331 7.092 18.314 1.00 94.12 93 GLN A C 1
ATOM 752 O O . GLN A 1 93 ? 1.369 6.756 18.996 1.00 94.12 93 GLN A O 1
ATOM 757 N N . LEU A 1 94 ? 3.075 6.215 17.632 1.00 94.06 94 LEU A N 1
ATOM 758 C CA . LEU A 1 94 ? 2.878 4.766 17.738 1.00 94.06 94 LEU A CA 1
ATOM 759 C C . LEU A 1 94 ? 3.397 4.257 19.082 1.00 94.06 94 LEU A C 1
ATOM 761 O O . LEU A 1 94 ? 4.459 4.680 19.544 1.00 94.06 94 LEU A O 1
ATOM 765 N N . THR A 1 95 ? 2.693 3.288 19.658 1.00 94.12 95 THR A N 1
ATOM 766 C CA . THR A 1 95 ? 3.084 2.598 20.893 1.00 94.12 95 THR A CA 1
ATOM 767 C C . THR A 1 95 ? 4.436 1.912 20.730 1.00 94.12 95 THR A C 1
ATOM 769 O O . THR A 1 95 ? 5.269 1.948 21.636 1.00 94.12 95 THR A O 1
ATOM 772 N N . ASN A 1 96 ? 4.676 1.321 19.555 1.00 91.62 96 ASN A N 1
ATOM 773 C CA . ASN A 1 96 ? 5.965 0.764 19.176 1.00 91.62 96 ASN A CA 1
ATOM 774 C C . ASN A 1 96 ? 6.404 1.298 17.795 1.00 91.62 96 ASN A C 1
ATOM 776 O O . ASN A 1 96 ? 5.782 0.959 16.787 1.00 91.62 96 ASN A O 1
ATOM 780 N N . PRO A 1 97 ? 7.499 2.080 17.695 1.00 87.88 97 PRO A N 1
ATOM 781 C CA . PRO A 1 97 ? 7.977 2.631 16.422 1.00 87.88 97 PRO A CA 1
ATOM 782 C C . PRO A 1 97 ? 8.389 1.561 15.396 1.00 87.88 97 PRO A C 1
ATOM 784 O O . PRO A 1 97 ? 8.452 1.857 14.205 1.00 87.88 97 PRO A O 1
ATOM 787 N N . TYR A 1 98 ? 8.671 0.331 15.838 1.00 89.62 98 TYR A N 1
ATOM 788 C CA . TYR A 1 98 ? 9.046 -0.788 14.967 1.00 89.62 98 TYR A CA 1
ATOM 789 C C . TYR A 1 98 ? 7.845 -1.533 14.372 1.00 89.62 98 TYR A C 1
ATOM 791 O O . TYR A 1 98 ? 8.018 -2.368 13.485 1.00 89.62 98 TYR A O 1
ATOM 799 N N . ASP A 1 99 ? 6.632 -1.228 14.828 1.00 93.25 99 ASP A N 1
ATOM 800 C CA . ASP A 1 99 ? 5.396 -1.880 14.393 1.00 93.25 99 ASP A CA 1
ATOM 801 C C . ASP A 1 99 ? 4.665 -1.061 13.316 1.00 93.25 99 ASP A C 1
ATOM 803 O O . ASP A 1 99 ? 3.445 -1.088 13.202 1.00 93.25 99 ASP A O 1
ATOM 807 N N . TYR A 1 100 ? 5.429 -0.355 12.476 1.00 95.94 100 TYR A N 1
ATOM 808 C CA . TYR A 1 100 ? 4.903 0.323 11.294 1.00 95.94 100 TYR A CA 1
ATOM 809 C C . TYR A 1 100 ? 4.882 -0.631 10.085 1.00 95.94 100 TYR A C 1
ATOM 811 O O . TYR A 1 100 ? 5.926 -1.112 9.634 1.00 95.94 100 TYR A O 1
ATOM 819 N N . PHE A 1 101 ? 3.701 -0.916 9.543 1.00 97.50 101 PHE A N 1
ATOM 820 C CA . PHE A 1 101 ? 3.492 -1.818 8.414 1.00 97.50 101 PHE A CA 1
ATOM 821 C C . PHE A 1 101 ? 3.347 -1.104 7.073 1.00 97.50 101 PHE A C 1
ATOM 823 O O . PHE A 1 101 ? 2.922 0.053 6.980 1.00 97.50 101 PHE A O 1
ATOM 830 N N . ASN A 1 102 ? 3.664 -1.842 6.010 1.00 97.50 102 ASN A N 1
ATOM 831 C CA . ASN A 1 102 ? 3.374 -1.437 4.645 1.00 97.50 102 ASN A CA 1
ATOM 832 C C . ASN A 1 102 ? 1.909 -1.741 4.301 1.00 97.50 102 ASN A C 1
ATOM 834 O O . ASN A 1 102 ? 1.430 -2.851 4.516 1.00 97.50 102 ASN A O 1
ATOM 838 N N . SER A 1 103 ? 1.185 -0.776 3.739 1.00 97.62 103 SER A N 1
ATOM 839 C CA . SER A 1 103 ? -0.252 -0.939 3.477 1.00 97.62 103 SER A CA 1
ATOM 840 C C . SER A 1 103 ? -0.582 -1.714 2.197 1.00 97.62 103 SER A C 1
ATOM 842 O O . SER A 1 103 ? -1.748 -2.017 1.967 1.00 97.62 103 SER A O 1
ATOM 844 N N . GLY A 1 104 ? 0.400 -2.060 1.362 1.00 97.62 104 GLY A N 1
ATOM 845 C CA . GLY A 1 104 ? 0.131 -2.617 0.034 1.00 97.62 104 GLY A CA 1
ATOM 846 C C . GLY A 1 104 ? -0.228 -4.097 -0.016 1.00 97.62 104 GLY A C 1
ATOM 847 O O . GLY A 1 104 ? -0.687 -4.567 -1.050 1.00 97.62 104 GLY A O 1
ATOM 848 N N . VAL A 1 105 ? -0.070 -4.833 1.084 1.00 98.25 105 VAL A N 1
ATOM 849 C CA . VAL A 1 105 ? -0.583 -6.202 1.227 1.00 98.25 105 VAL A CA 1
ATOM 850 C C . VAL A 1 105 ? -1.188 -6.321 2.612 1.00 98.25 105 VAL A C 1
ATOM 852 O O . VAL A 1 105 ? -0.465 -6.214 3.601 1.00 98.25 105 VAL A O 1
ATOM 855 N N . LEU A 1 106 ? -2.502 -6.529 2.678 1.00 98.44 106 LEU A N 1
ATOM 856 C CA . LEU A 1 106 ? -3.236 -6.646 3.936 1.00 98.44 106 LEU A CA 1
ATOM 857 C C . LEU A 1 106 ? -4.119 -7.888 3.906 1.00 98.44 106 LEU A C 1
ATOM 859 O O . LEU A 1 106 ? -4.838 -8.116 2.938 1.00 98.44 106 LEU A O 1
ATOM 863 N N . ILE A 1 107 ? -4.130 -8.642 4.997 1.00 98.19 107 ILE A N 1
ATOM 864 C CA . ILE A 1 107 ? -5.253 -9.509 5.345 1.00 98.19 107 ILE A CA 1
ATOM 865 C C . ILE A 1 107 ? -6.150 -8.697 6.270 1.00 98.19 107 ILE A C 1
ATOM 867 O O . ILE A 1 107 ? -5.662 -8.105 7.231 1.00 98.19 107 ILE A O 1
ATOM 871 N N . ILE A 1 108 ? -7.443 -8.644 5.981 1.00 98.31 108 ILE A N 1
ATOM 872 C CA . ILE A 1 108 ? -8.386 -7.813 6.727 1.00 98.31 108 ILE A CA 1
ATOM 873 C C . ILE A 1 108 ? -9.486 -8.708 7.276 1.00 98.31 108 ILE A C 1
ATOM 875 O O . ILE A 1 108 ? -10.179 -9.362 6.500 1.00 98.31 108 ILE A O 1
ATOM 879 N N . ASP A 1 109 ? -9.651 -8.722 8.597 1.00 98.25 109 ASP A N 1
ATOM 880 C CA . ASP A 1 109 ? -10.846 -9.247 9.259 1.00 98.25 109 ASP A CA 1
ATOM 881 C C . ASP A 1 109 ? -11.962 -8.200 9.125 1.00 98.25 109 ASP A C 1
ATOM 883 O O . ASP A 1 109 ? -11.968 -7.159 9.790 1.00 98.25 109 ASP A O 1
ATOM 887 N N . LEU A 1 110 ? -12.882 -8.453 8.198 1.00 98.31 110 LEU A N 1
ATOM 888 C CA . LEU A 1 110 ? -13.945 -7.525 7.833 1.00 98.31 110 LEU A CA 1
ATOM 889 C C . LEU A 1 110 ? -15.033 -7.448 8.909 1.00 98.31 110 LEU A C 1
ATOM 891 O O . LEU A 1 110 ? -15.661 -6.398 9.059 1.00 98.31 110 LEU A O 1
ATOM 895 N N . ASP A 1 111 ? -15.228 -8.504 9.702 1.00 97.62 111 ASP A N 1
ATOM 896 C CA . ASP A 1 111 ? -16.165 -8.481 10.828 1.00 97.62 111 ASP A CA 1
ATOM 897 C C . ASP A 1 111 ? -15.689 -7.508 11.905 1.00 97.62 111 ASP A C 1
ATOM 899 O O . ASP A 1 111 ? -16.453 -6.660 12.380 1.00 97.62 111 ASP A O 1
ATOM 903 N N . ARG A 1 112 ? -14.402 -7.575 12.258 1.00 98.12 112 ARG A N 1
ATOM 904 C CA . ARG A 1 112 ? -13.790 -6.637 13.205 1.00 98.12 112 ARG A CA 1
ATOM 905 C C . ARG A 1 112 ? -13.707 -5.232 12.629 1.00 98.12 112 ARG A C 1
ATOM 907 O O . ARG A 1 112 ? -14.044 -4.288 13.339 1.00 98.12 112 ARG A O 1
ATOM 914 N N . TRP A 1 113 ? -13.346 -5.089 11.353 1.00 98.44 113 TRP A N 1
ATOM 915 C CA . TRP A 1 113 ? -13.341 -3.800 10.654 1.00 98.44 113 TRP A CA 1
ATOM 916 C C . TRP A 1 113 ? -14.696 -3.089 10.764 1.00 98.44 113 TRP A C 1
ATOM 918 O O . TRP A 1 113 ? -14.752 -1.912 11.123 1.00 98.44 113 TRP A O 1
ATOM 928 N N . ARG A 1 114 ? -15.796 -3.812 10.501 1.00 97.94 114 ARG A N 1
ATOM 929 C CA . ARG A 1 114 ? -17.168 -3.302 10.649 1.00 97.94 114 ARG A CA 1
ATOM 930 C C . ARG A 1 114 ? -17.500 -2.984 12.105 1.00 97.94 114 ARG A C 1
ATOM 932 O O . ARG A 1 114 ? -18.018 -1.910 12.388 1.00 97.94 114 ARG A O 1
ATOM 939 N N . LYS A 1 115 ? -17.169 -3.882 13.041 1.00 97.56 115 LYS A N 1
ATOM 940 C CA . LYS A 1 115 ? -17.431 -3.694 14.480 1.00 97.56 115 LYS A CA 1
ATOM 941 C C . LYS A 1 115 ? -16.722 -2.467 15.064 1.00 97.56 115 LYS A C 1
ATOM 943 O O . LYS A 1 115 ? -17.260 -1.835 15.967 1.00 97.56 115 LYS A O 1
ATOM 948 N N . LEU A 1 116 ? -15.524 -2.158 14.573 1.00 98.06 116 LEU A N 1
ATOM 949 C CA . LEU A 1 116 ? -14.735 -0.993 14.978 1.00 98.06 116 LEU A CA 1
ATOM 950 C C . LEU A 1 116 ? -15.168 0.302 14.277 1.00 98.06 116 LEU A C 1
ATOM 952 O O . LEU A 1 116 ? -14.605 1.354 14.563 1.00 98.06 116 LEU A O 1
ATOM 956 N N . ASP A 1 117 ? -16.121 0.231 13.342 1.00 97.81 117 ASP A N 1
ATOM 957 C CA . ASP A 1 117 ? -16.457 1.329 12.434 1.00 97.81 117 ASP A CA 1
ATOM 958 C C . ASP A 1 117 ? -15.197 1.957 11.805 1.00 97.81 117 ASP A C 1
ATOM 960 O O . ASP A 1 117 ? -14.992 3.176 11.795 1.00 97.81 117 ASP A O 1
ATOM 964 N N . ALA A 1 118 ? -14.289 1.090 11.339 1.00 98.38 118 ALA A N 1
ATOM 965 C CA . ALA A 1 118 ? -12.945 1.488 10.933 1.00 98.38 118 ALA A CA 1
ATOM 966 C C . ALA A 1 118 ? -12.965 2.500 9.782 1.00 98.38 118 ALA A C 1
ATOM 968 O O . ALA A 1 118 ? -12.151 3.419 9.756 1.00 98.38 118 ALA A O 1
ATOM 969 N N . ARG A 1 119 ? -13.931 2.382 8.861 1.00 96.88 119 ARG A N 1
ATOM 970 C CA . ARG A 1 119 ? -14.117 3.337 7.762 1.00 96.88 119 ARG A CA 1
ATOM 971 C C . ARG A 1 119 ? -14.247 4.764 8.292 1.00 96.88 119 ARG A C 1
ATOM 973 O O . ARG A 1 119 ? -13.471 5.624 7.886 1.00 96.88 119 ARG A O 1
ATOM 980 N N . ASN A 1 120 ? -15.223 5.031 9.158 1.00 97.75 120 ASN A N 1
ATOM 981 C CA . ASN A 1 120 ? -15.506 6.398 9.595 1.00 97.75 120 ASN A CA 1
ATOM 982 C C . ASN A 1 120 ? -14.358 6.958 10.441 1.00 97.75 120 ASN A C 1
ATOM 984 O O . ASN A 1 120 ? -13.898 8.067 10.178 1.00 97.75 120 ASN A O 1
ATOM 988 N N . HIS A 1 121 ? -13.801 6.153 11.348 1.00 98.38 121 HIS A N 1
ATOM 989 C CA . HIS A 1 121 ? -12.649 6.570 12.146 1.00 98.38 121 HIS A CA 1
ATOM 990 C C . HIS A 1 121 ? -11.418 6.887 11.290 1.00 98.38 121 HIS A C 1
ATOM 992 O O . HIS A 1 121 ? -10.755 7.893 11.528 1.00 98.38 121 HIS A O 1
ATOM 998 N N . LEU A 1 122 ? -11.117 6.084 10.263 1.00 98.44 122 LEU A N 1
ATOM 999 C CA . LEU A 1 122 ? -10.004 6.359 9.350 1.00 98.44 122 LEU A CA 1
ATOM 1000 C C . LEU A 1 122 ? -10.222 7.652 8.562 1.00 98.44 122 LEU A C 1
ATOM 1002 O O . LEU A 1 122 ? -9.269 8.409 8.357 1.00 98.44 122 LEU A O 1
ATOM 1006 N N . ILE A 1 123 ? -11.457 7.929 8.130 1.00 97.62 123 ILE A N 1
ATOM 1007 C CA . ILE A 1 123 ? -11.813 9.181 7.454 1.00 97.62 123 ILE A CA 1
ATOM 1008 C C . ILE A 1 123 ? -11.539 10.371 8.380 1.00 97.62 123 ILE A C 1
ATOM 1010 O O . ILE A 1 123 ? -10.822 11.291 7.976 1.00 97.62 123 ILE A O 1
ATOM 1014 N N . ASP A 1 124 ? -12.079 10.344 9.596 1.00 97.81 124 ASP A N 1
ATOM 1015 C CA . ASP A 1 124 ? -11.970 11.442 10.558 1.00 97.81 124 ASP A CA 1
ATOM 1016 C C . ASP A 1 124 ? -10.513 11.665 10.974 1.00 97.81 124 ASP A C 1
ATOM 1018 O O . ASP A 1 124 ? -9.993 12.777 10.844 1.00 97.81 124 ASP A O 1
ATOM 1022 N N . LEU A 1 125 ? -9.808 10.585 11.319 1.00 97.69 125 LEU A N 1
ATOM 1023 C CA . LEU A 1 125 ? -8.390 10.603 11.667 1.00 97.69 125 LEU A CA 1
ATOM 1024 C C . LEU A 1 125 ? -7.530 11.179 10.534 1.00 97.69 125 LEU A C 1
ATOM 1026 O O . LEU A 1 125 ? -6.634 11.989 10.772 1.00 97.69 125 LEU A O 1
ATOM 1030 N N . THR A 1 126 ? -7.805 10.793 9.284 1.00 96.94 126 TH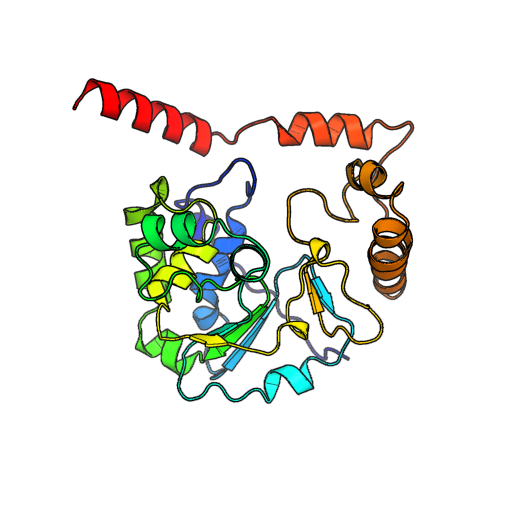R A N 1
ATOM 1031 C CA . THR A 1 126 ? -7.069 11.297 8.113 1.00 96.94 126 THR A CA 1
ATOM 1032 C C . THR A 1 126 ? -7.275 12.795 7.917 1.00 96.94 126 THR A C 1
ATOM 1034 O O . THR A 1 126 ? -6.337 13.488 7.521 1.00 96.94 126 THR A O 1
ATOM 1037 N N . LEU A 1 127 ? -8.483 13.306 8.166 1.00 95.19 127 LEU A N 1
ATOM 1038 C CA . LEU A 1 127 ? -8.789 14.731 8.032 1.00 95.19 127 LEU A CA 1
ATOM 1039 C C . LEU A 1 127 ? -8.176 15.551 9.171 1.00 95.19 127 LEU A C 1
ATOM 1041 O O . LEU A 1 127 ? -7.589 16.601 8.906 1.00 95.19 127 LEU A O 1
ATOM 1045 N N . GLU A 1 128 ? -8.259 15.054 10.405 1.00 95.38 128 GLU A N 1
ATOM 1046 C CA . GLU A 1 128 ? -7.683 15.684 11.596 1.00 95.38 128 GLU A CA 1
ATOM 1047 C C . GLU A 1 128 ? -6.153 15.776 11.500 1.00 95.38 128 GLU A C 1
ATOM 1049 O O . GLU A 1 128 ? -5.556 16.831 11.722 1.00 95.38 128 GLU A O 1
ATOM 1054 N N . ARG A 1 129 ? -5.506 14.678 11.096 1.00 94.19 129 ARG A N 1
ATOM 1055 C CA . ARG A 1 129 ? -4.044 14.521 11.092 1.00 94.19 129 ARG A CA 1
ATOM 1056 C C . ARG A 1 129 ? -3.412 14.663 9.704 1.00 94.19 129 ARG A C 1
ATOM 1058 O O . ARG A 1 129 ? -2.259 14.272 9.491 1.00 94.19 129 ARG A O 1
ATOM 1065 N N . ALA A 1 130 ? -4.121 15.292 8.761 1.00 89.38 130 ALA A N 1
ATOM 1066 C CA . ALA A 1 130 ? -3.711 15.440 7.357 1.00 89.38 130 ALA A CA 1
ATOM 1067 C C . ALA A 1 130 ? -2.337 16.111 7.161 1.00 89.38 130 ALA A C 1
ATOM 1069 O O . ALA A 1 130 ? -1.672 15.915 6.138 1.00 89.38 130 ALA A O 1
ATOM 1070 N N . ASP A 1 131 ? -1.916 16.957 8.105 1.00 86.69 131 ASP A N 1
ATOM 1071 C CA . ASP A 1 131 ? -0.610 17.616 8.055 1.00 86.69 131 ASP A CA 1
ATOM 1072 C C . ASP A 1 131 ? 0.527 16.745 8.610 1.00 86.69 131 ASP A C 1
ATOM 1074 O O . ASP A 1 131 ? 1.668 16.935 8.188 1.00 86.69 131 ASP A O 1
ATOM 1078 N N . THR A 1 132 ? 0.219 15.748 9.448 1.00 89.00 132 THR A N 1
ATOM 1079 C CA . THR A 1 132 ? 1.200 14.783 9.961 1.00 89.00 132 THR A CA 1
ATOM 1080 C C . THR A 1 132 ? 1.341 13.542 9.092 1.00 89.00 132 THR A C 1
ATOM 1082 O O . THR A 1 132 ? 2.398 12.930 9.141 1.00 89.00 132 THR A O 1
ATOM 1085 N N . PHE A 1 133 ? 0.340 13.166 8.286 1.00 92.56 133 PHE A N 1
ATOM 1086 C CA . PHE A 1 133 ? 0.374 11.951 7.457 1.00 92.56 133 PHE A CA 1
ATOM 1087 C C . PHE A 1 133 ? 1.111 12.164 6.125 1.00 92.56 133 PHE A C 1
ATOM 1089 O O . PHE A 1 133 ? 0.571 12.680 5.146 1.00 92.56 133 PHE A O 1
ATOM 1096 N N . HIS A 1 134 ? 2.382 11.768 6.098 1.00 90.19 134 HIS A N 1
ATOM 1097 C CA . HIS A 1 134 ? 3.281 11.846 4.949 1.00 90.19 134 HIS A CA 1
ATOM 1098 C C . HIS A 1 134 ? 3.059 10.697 3.953 1.00 90.19 134 HIS A C 1
ATOM 1100 O O . HIS A 1 134 ? 3.142 10.923 2.745 1.00 90.19 134 HIS A O 1
ATOM 1106 N N . SER A 1 135 ? 2.731 9.504 4.456 1.00 92.12 135 SER A N 1
ATOM 1107 C CA . SER A 1 135 ? 2.442 8.286 3.685 1.00 92.12 135 SER A CA 1
ATOM 1108 C C . SER A 1 135 ? 0.937 8.047 3.521 1.00 92.12 135 SER A C 1
ATOM 1110 O O . SER A 1 135 ? 0.508 6.923 3.290 1.00 92.12 135 SER A O 1
ATOM 1112 N N . GLN A 1 136 ? 0.134 9.111 3.638 1.00 93.81 136 GLN A N 1
ATOM 1113 C CA . GLN A 1 136 ? -1.308 9.098 3.382 1.00 93.81 136 GLN A CA 1
ATOM 1114 C C . GLN A 1 136 ? -2.062 8.040 4.208 1.00 93.81 136 GLN A C 1
ATOM 1116 O O . GLN A 1 136 ? -2.005 8.067 5.435 1.00 93.81 136 GLN A O 1
ATOM 1121 N N . ASP A 1 137 ? -2.799 7.155 3.544 1.00 96.25 137 ASP A N 1
ATOM 1122 C CA . ASP A 1 137 ? -3.603 6.090 4.131 1.00 96.25 137 ASP A CA 1
ATOM 1123 C C . ASP A 1 137 ? -2.774 5.097 4.942 1.00 96.25 137 ASP A C 1
ATOM 1125 O O . ASP A 1 137 ? -3.254 4.625 5.968 1.00 96.25 137 ASP A O 1
ATOM 1129 N N . GLN A 1 138 ? -1.517 4.839 4.563 1.00 96.94 138 GLN A N 1
ATOM 1130 C CA . GLN A 1 138 ? -0.651 3.950 5.336 1.00 96.94 138 GLN A CA 1
ATOM 1131 C C . GLN A 1 138 ? -0.407 4.488 6.746 1.00 96.94 138 GLN A C 1
ATOM 1133 O O . GLN A 1 138 ? -0.482 3.726 7.706 1.00 96.94 138 GLN A O 1
ATOM 1138 N N . ASP A 1 139 ? -0.151 5.791 6.891 1.00 96.56 139 ASP A N 1
ATOM 1139 C CA . ASP A 1 139 ? 0.050 6.392 8.213 1.00 96.56 139 ASP A CA 1
ATOM 1140 C C . ASP A 1 139 ? -1.235 6.314 9.052 1.00 96.56 139 ASP A C 1
ATOM 1142 O O . ASP A 1 139 ? -1.182 5.954 10.225 1.00 96.56 139 ASP A O 1
ATOM 1146 N N . ALA A 1 140 ? -2.391 6.613 8.452 1.00 97.94 140 ALA A N 1
ATOM 1147 C CA . ALA A 1 140 ? -3.678 6.558 9.142 1.00 97.94 140 ALA A CA 1
ATOM 1148 C C . ALA A 1 140 ? -4.031 5.135 9.596 1.00 97.94 140 ALA A C 1
ATOM 1150 O O . ALA A 1 140 ? -4.458 4.945 10.731 1.00 97.94 140 ALA A O 1
ATOM 1151 N N . LEU A 1 141 ? -3.806 4.139 8.734 1.00 98.56 141 LEU A N 1
ATOM 1152 C CA . LEU A 1 141 ? -3.999 2.728 9.057 1.00 98.56 141 LEU A CA 1
ATOM 1153 C C . LEU A 1 141 ? -3.086 2.278 10.199 1.00 98.56 141 LEU A C 1
ATOM 1155 O O . LEU A 1 141 ? -3.553 1.609 11.113 1.00 98.56 141 LEU A O 1
ATOM 1159 N N . ASN A 1 142 ? -1.811 2.670 10.172 1.00 98.38 142 ASN A N 1
ATOM 1160 C CA . ASN A 1 142 ? -0.865 2.333 11.235 1.00 98.38 142 ASN A CA 1
ATOM 1161 C C . ASN A 1 142 ? -1.237 2.967 12.576 1.00 98.38 142 ASN A C 1
ATOM 1163 O O . ASN A 1 142 ? -1.076 2.331 13.606 1.00 98.38 142 ASN A O 1
ATOM 1167 N N . VAL A 1 143 ? -1.752 4.199 12.571 1.00 98.25 143 VAL A N 1
ATOM 1168 C CA . VAL A 1 143 ? -2.236 4.846 13.798 1.00 98.25 143 VAL A CA 1
ATOM 1169 C C . VAL A 1 143 ? -3.510 4.177 14.310 1.00 98.25 143 VAL A C 1
ATOM 1171 O O . VAL A 1 143 ? -3.630 3.935 15.505 1.00 98.25 143 VAL A O 1
ATOM 1174 N N . PHE A 1 144 ? -4.475 3.893 13.433 1.00 98.56 144 PHE A N 1
ATOM 1175 C CA . PHE A 1 144 ? -5.764 3.337 13.847 1.00 98.56 144 PHE A CA 1
ATOM 1176 C C . PHE A 1 144 ? -5.659 1.877 14.315 1.00 98.56 144 PHE A C 1
ATOM 1178 O O . PHE A 1 144 ? -6.346 1.487 15.255 1.00 98.56 144 PHE A O 1
ATOM 1185 N N . PHE A 1 145 ? -4.784 1.085 13.690 1.00 98.56 145 PHE A N 1
ATOM 1186 C CA . PHE A 1 145 ? -4.550 -0.323 14.026 1.00 98.56 145 PHE A CA 1
ATOM 1187 C C . PHE A 1 145 ? -3.260 -0.551 14.827 1.00 98.56 145 PHE A C 1
ATOM 1189 O O . PHE A 1 145 ? -2.724 -1.667 14.835 1.00 98.56 145 PHE A O 1
ATOM 1196 N N . ASP A 1 146 ? -2.762 0.480 15.515 1.00 98.06 146 ASP A N 1
ATOM 1197 C CA . ASP A 1 146 ? -1.637 0.343 16.439 1.00 98.06 146 ASP A CA 1
ATOM 1198 C C . ASP A 1 146 ? -1.991 -0.662 17.548 1.00 98.06 146 ASP A C 1
ATOM 1200 O O . ASP A 1 146 ? -3.038 -0.581 18.191 1.00 98.06 146 ASP A O 1
ATOM 1204 N N . GLY A 1 147 ? -1.150 -1.681 17.720 1.00 97.38 147 GLY A N 1
ATOM 1205 C CA . GLY A 1 147 ? -1.427 -2.816 18.603 1.00 97.38 147 GLY A CA 1
ATOM 1206 C C . GLY A 1 147 ? -2.521 -3.791 18.124 1.00 97.38 147 GLY A C 1
ATOM 1207 O O . GLY A 1 147 ? -2.678 -4.848 18.743 1.00 97.38 147 GLY A O 1
ATOM 1208 N N . ASP A 1 148 ? -3.231 -3.524 17.021 1.00 98.56 148 ASP A N 1
ATOM 1209 C CA . ASP A 1 148 ? -4.264 -4.396 16.423 1.00 98.56 148 ASP A CA 1
ATOM 1210 C C . ASP A 1 148 ? -3.857 -4.964 15.046 1.00 98.56 148 ASP A C 1
ATOM 1212 O O . ASP A 1 148 ? -4.683 -5.199 14.160 1.00 98.56 148 ASP A O 1
ATOM 1216 N N . THR A 1 149 ? -2.554 -5.212 14.890 1.00 98.50 149 THR A N 1
ATOM 1217 C CA . THR A 1 149 ? -1.948 -5.790 13.686 1.00 98.50 149 THR A CA 1
ATOM 1218 C C . THR A 1 149 ? -1.201 -7.086 14.008 1.00 98.50 149 THR A C 1
ATOM 1220 O O . THR A 1 149 ? -0.427 -7.153 14.962 1.00 98.50 149 THR A O 1
ATOM 1223 N N . GLU A 1 150 ? -1.428 -8.118 13.202 1.00 98.44 150 GLU A N 1
ATOM 1224 C CA . GLU A 1 150 ? -0.637 -9.342 13.142 1.00 98.44 150 GLU A CA 1
ATOM 1225 C C . GLU A 1 150 ? 0.472 -9.170 12.100 1.00 98.44 150 GLU A C 1
ATOM 1227 O O . GLU A 1 150 ? 0.204 -8.849 10.939 1.00 98.44 150 GLU A O 1
ATOM 1232 N N . PHE A 1 151 ? 1.723 -9.406 12.496 1.00 98.00 151 PHE A N 1
ATOM 1233 C CA . PHE A 1 151 ? 2.853 -9.275 11.581 1.00 98.00 151 PHE A CA 1
ATOM 1234 C C . PHE A 1 151 ? 3.157 -10.586 10.866 1.00 98.00 151 PHE A C 1
ATOM 1236 O O . PHE A 1 151 ? 3.565 -11.570 11.478 1.00 98.00 151 PHE A O 1
ATOM 1243 N N . LEU A 1 152 ? 2.991 -10.562 9.550 1.00 96.75 152 LEU A N 1
ATOM 1244 C CA . LEU A 1 152 ? 3.212 -11.691 8.660 1.00 96.75 152 LEU A CA 1
ATOM 1245 C C . LEU A 1 152 ? 4.694 -11.843 8.297 1.00 96.75 152 LEU A C 1
ATOM 1247 O O . LEU A 1 152 ? 5.503 -10.927 8.472 1.00 96.75 152 LEU A O 1
ATOM 1251 N N . ASP A 1 153 ? 5.031 -13.004 7.736 1.00 94.31 153 ASP A N 1
ATOM 1252 C CA . ASP A 1 153 ? 6.358 -13.262 7.177 1.00 94.31 153 ASP A CA 1
ATOM 1253 C C . ASP A 1 153 ? 6.712 -12.211 6.098 1.00 94.31 153 ASP A C 1
ATOM 1255 O O . ASP A 1 153 ? 5.905 -11.998 5.181 1.00 94.31 153 ASP A O 1
ATOM 1259 N N . PRO A 1 154 ? 7.895 -11.564 6.167 1.00 93.19 154 PRO A N 1
ATOM 1260 C CA . PRO A 1 154 ? 8.316 -10.539 5.215 1.00 93.19 154 PRO A CA 1
ATOM 1261 C C . PRO A 1 154 ? 8.233 -10.918 3.734 1.00 93.19 154 PRO A C 1
ATOM 1263 O O . PRO A 1 154 ? 8.058 -10.025 2.900 1.00 93.19 154 PRO A O 1
ATOM 1266 N N . VAL A 1 155 ? 8.308 -12.210 3.388 1.00 93.81 155 VAL A N 1
ATOM 1267 C CA . VAL A 1 155 ? 8.215 -12.674 1.989 1.00 93.81 155 VAL A CA 1
ATOM 1268 C C . VAL A 1 155 ? 6.879 -12.332 1.317 1.00 93.81 155 VAL A C 1
ATOM 1270 O O . VAL A 1 155 ? 6.771 -12.395 0.091 1.00 93.81 155 VAL A O 1
ATOM 1273 N N . TRP A 1 156 ? 5.848 -12.001 2.105 1.00 95.69 156 TRP A N 1
ATOM 1274 C CA . TRP A 1 156 ? 4.517 -11.628 1.624 1.00 95.69 156 TRP A CA 1
ATOM 1275 C C . TRP A 1 156 ? 4.379 -10.160 1.215 1.00 95.69 156 TRP A C 1
ATOM 1277 O O . TRP A 1 156 ? 3.351 -9.797 0.657 1.00 95.69 156 TRP A O 1
ATOM 1287 N N . ASN A 1 157 ? 5.376 -9.314 1.470 1.00 96.75 157 ASN A N 1
ATOM 1288 C CA . ASN A 1 157 ? 5.397 -7.922 1.013 1.00 96.75 157 ASN A CA 1
ATOM 1289 C C . ASN A 1 157 ? 6.833 -7.388 1.110 1.00 96.75 157 ASN A C 1
ATOM 1291 O O . ASN A 1 157 ? 7.171 -6.586 1.985 1.00 96.75 157 ASN A O 1
ATOM 1295 N N . THR A 1 158 ? 7.708 -7.902 0.249 1.00 93.88 158 THR A N 1
ATOM 1296 C CA . THR A 1 158 ? 9.120 -7.517 0.253 1.00 93.88 158 THR A CA 1
ATOM 1297 C C . THR A 1 158 ? 9.352 -6.381 -0.730 1.00 93.88 158 THR A C 1
ATOM 1299 O O . THR A 1 158 ? 8.973 -6.467 -1.897 1.00 93.88 158 THR A O 1
ATOM 1302 N N . SER A 1 159 ? 9.992 -5.306 -0.285 1.00 93.81 159 SER A N 1
ATOM 1303 C CA . SER A 1 159 ? 10.330 -4.188 -1.159 1.00 93.81 159 SER A CA 1
ATOM 1304 C C . SER A 1 159 ? 11.382 -4.613 -2.176 1.00 93.81 159 SER A C 1
ATOM 1306 O O . SER A 1 159 ? 12.369 -5.275 -1.847 1.00 93.81 159 SER A O 1
ATOM 1308 N N . GLN A 1 160 ? 11.241 -4.154 -3.419 1.00 93.19 160 GLN A N 1
ATOM 1309 C CA . GLN A 1 160 ? 12.256 -4.399 -4.439 1.00 93.19 160 GLN A CA 1
ATOM 1310 C C . GLN A 1 160 ? 13.628 -3.805 -4.076 1.00 93.19 160 GLN A C 1
ATOM 1312 O O . GLN A 1 160 ? 14.636 -4.242 -4.624 1.00 93.19 160 GLN A O 1
ATOM 1317 N N . TYR A 1 161 ? 13.686 -2.818 -3.174 1.00 91.75 161 TYR A N 1
ATOM 1318 C CA . TYR A 1 161 ? 14.939 -2.205 -2.718 1.00 91.75 161 TYR A CA 1
ATOM 1319 C C . TYR A 1 161 ? 15.726 -3.068 -1.731 1.00 91.75 161 TYR A C 1
ATOM 1321 O O . TYR A 1 161 ? 16.906 -2.810 -1.513 1.00 91.75 161 TYR A O 1
ATOM 1329 N N . GLU A 1 162 ? 15.113 -4.117 -1.186 1.00 91.38 162 GLU A N 1
ATOM 1330 C CA . GLU A 1 162 ? 15.801 -5.113 -0.356 1.00 91.38 162 GLU A CA 1
ATOM 1331 C C . GLU A 1 162 ? 16.569 -6.134 -1.196 1.00 91.38 162 GLU A C 1
ATOM 1333 O O . GLU A 1 162 ? 17.304 -6.952 -0.656 1.00 91.38 162 GLU A O 1
ATOM 1338 N N . ARG A 1 163 ? 16.403 -6.072 -2.525 1.00 91.12 163 ARG A N 1
ATOM 1339 C CA . ARG A 1 163 ? 16.988 -6.996 -3.500 1.00 91.12 163 ARG A CA 1
ATOM 1340 C C . ARG A 1 163 ? 16.754 -8.474 -3.144 1.00 91.12 163 ARG A C 1
ATOM 1342 O O . ARG A 1 163 ? 17.710 -9.249 -3.164 1.00 91.12 163 ARG A O 1
ATOM 1349 N N . PRO A 1 164 ? 15.524 -8.875 -2.784 1.00 86.38 164 PRO A N 1
ATOM 1350 C CA . PRO A 1 164 ? 15.300 -10.213 -2.270 1.00 86.38 164 PRO A CA 1
ATOM 1351 C C . PRO A 1 164 ? 15.400 -11.264 -3.395 1.00 86.38 164 PRO A C 1
ATOM 1353 O O . PRO A 1 164 ? 15.133 -10.967 -4.563 1.00 86.38 164 PRO A O 1
ATOM 1356 N N . ASP A 1 165 ? 15.738 -12.511 -3.050 1.00 79.81 165 ASP A N 1
ATOM 1357 C CA . ASP A 1 165 ? 15.844 -13.605 -4.029 1.00 79.81 165 ASP A CA 1
ATOM 1358 C C . ASP A 1 165 ? 14.462 -14.028 -4.543 1.00 79.81 165 ASP A C 1
ATOM 1360 O O . ASP A 1 165 ? 13.637 -14.616 -3.842 1.00 79.81 165 ASP A O 1
ATOM 1364 N N . THR A 1 166 ? 14.194 -13.713 -5.802 1.00 72.19 166 THR A N 1
ATOM 1365 C CA . THR A 1 166 ? 12.907 -13.926 -6.464 1.00 72.19 166 THR A CA 1
ATOM 1366 C C . THR A 1 166 ? 12.498 -15.395 -6.598 1.00 72.19 166 THR A C 1
ATOM 1368 O O . THR A 1 166 ? 11.326 -15.653 -6.870 1.00 72.19 166 THR A O 1
ATOM 1371 N N . ALA A 1 167 ? 13.412 -16.356 -6.420 1.00 68.56 167 ALA A N 1
ATOM 1372 C CA . ALA A 1 167 ? 13.072 -17.779 -6.390 1.00 68.56 167 ALA A CA 1
ATOM 1373 C C . ALA A 1 167 ? 12.309 -18.169 -5.106 1.00 68.56 167 ALA A C 1
ATOM 1375 O O . ALA A 1 167 ? 11.423 -19.037 -5.131 1.00 68.56 167 ALA A O 1
ATOM 1376 N N . GLU A 1 168 ? 12.622 -17.498 -3.997 1.00 71.62 168 GLU A N 1
ATOM 1377 C CA . GLU A 1 168 ? 12.043 -17.754 -2.675 1.00 71.62 168 GLU A CA 1
ATOM 1378 C C . GLU A 1 168 ? 10.928 -16.762 -2.312 1.00 71.62 168 GLU A C 1
ATOM 1380 O O . GLU A 1 168 ? 10.023 -17.103 -1.548 1.00 71.62 168 GLU A O 1
ATOM 1385 N N . ASN A 1 169 ? 10.922 -15.562 -2.902 1.00 79.00 169 ASN A N 1
ATOM 1386 C CA . ASN A 1 169 ? 9.927 -14.539 -2.574 1.00 79.00 169 ASN A CA 1
ATOM 1387 C C . ASN A 1 169 ? 8.521 -14.860 -3.071 1.00 79.00 169 ASN A C 1
ATOM 1389 O O . ASN A 1 169 ? 8.315 -15.319 -4.198 1.00 79.00 169 ASN A O 1
ATOM 1393 N N . ARG A 1 170 ? 7.529 -14.508 -2.248 1.00 90.75 170 ARG A N 1
ATOM 1394 C CA . ARG A 1 170 ? 6.114 -14.683 -2.577 1.00 90.75 170 ARG A CA 1
ATOM 1395 C C . ARG A 1 170 ? 5.528 -13.452 -3.257 1.00 90.75 170 ARG A C 1
ATOM 1397 O O . ARG A 1 170 ? 4.877 -13.591 -4.293 1.00 90.75 170 ARG A O 1
ATOM 1404 N N . ILE A 1 171 ? 5.776 -12.261 -2.709 1.00 95.38 171 ILE A N 1
ATOM 1405 C CA . ILE A 1 171 ? 5.317 -10.987 -3.273 1.00 95.38 171 ILE A CA 1
ATOM 1406 C C . ILE A 1 171 ? 6.439 -9.954 -3.200 1.00 95.38 171 ILE A C 1
ATOM 1408 O O . ILE A 1 171 ? 6.939 -9.640 -2.121 1.00 95.38 171 ILE A O 1
ATOM 1412 N N . ILE A 1 172 ? 6.785 -9.386 -4.355 1.00 95.88 172 ILE A N 1
ATOM 1413 C CA . ILE A 1 172 ? 7.691 -8.238 -4.445 1.00 95.88 172 ILE A CA 1
ATOM 1414 C C . ILE A 1 172 ? 6.850 -6.988 -4.672 1.00 95.88 172 ILE A C 1
ATOM 1416 O O . ILE A 1 172 ? 6.170 -6.864 -5.689 1.00 95.88 172 ILE A O 1
ATOM 1420 N N . HIS A 1 173 ? 6.913 -6.046 -3.743 1.00 96.50 173 HIS A N 1
ATOM 1421 C CA . HIS A 1 173 ? 6.220 -4.773 -3.836 1.00 96.50 173 HIS A CA 1
ATOM 1422 C C . HIS A 1 173 ? 7.128 -3.747 -4.501 1.00 96.50 173 HIS A C 1
ATOM 1424 O O . HIS A 1 173 ? 8.218 -3.446 -4.016 1.00 96.50 173 HIS A O 1
ATOM 1430 N N . LEU A 1 174 ? 6.685 -3.204 -5.632 1.00 96.19 174 LEU A N 1
ATOM 1431 C CA . LEU A 1 174 ? 7.446 -2.279 -6.460 1.00 96.19 174 LEU A CA 1
ATOM 1432 C C . LEU A 1 174 ? 7.366 -0.838 -5.938 1.00 96.19 174 LEU A C 1
ATOM 1434 O O . LEU A 1 174 ? 7.121 0.071 -6.725 1.00 96.19 174 LEU A O 1
ATOM 1438 N N . ILE A 1 175 ? 7.595 -0.598 -4.642 1.00 93.00 175 ILE A N 1
ATOM 1439 C CA . ILE A 1 175 ? 7.388 0.693 -3.957 1.00 93.00 175 ILE A CA 1
ATOM 1440 C C . ILE A 1 175 ? 8.151 1.884 -4.578 1.00 93.00 175 ILE A C 1
ATOM 1442 O O . ILE A 1 175 ? 9.116 1.749 -5.335 1.00 93.00 175 ILE A O 1
ATOM 1446 N N . GLY A 1 176 ? 7.730 3.106 -4.246 1.00 90.25 176 GLY A N 1
ATOM 1447 C CA . GLY A 1 176 ? 8.330 4.349 -4.749 1.00 90.25 176 GLY A CA 1
ATOM 1448 C C . GLY A 1 176 ? 7.644 4.905 -6.001 1.00 90.25 176 GLY A C 1
ATOM 1449 O O . GLY A 1 176 ? 6.563 4.471 -6.379 1.00 90.25 176 GLY A O 1
ATOM 1450 N N . THR A 1 177 ? 8.244 5.911 -6.639 1.00 89.25 177 THR A N 1
ATOM 1451 C CA . THR A 1 177 ? 7.558 6.744 -7.651 1.00 89.25 177 THR A CA 1
ATOM 1452 C C . THR A 1 177 ? 7.763 6.302 -9.101 1.00 89.25 177 THR A C 1
ATOM 1454 O O . THR A 1 177 ? 7.045 6.752 -9.993 1.00 89.25 177 THR A O 1
ATOM 1457 N N . VAL A 1 178 ? 8.736 5.426 -9.365 1.00 93.31 178 VAL A N 1
ATOM 1458 C CA . VAL A 1 178 ? 9.080 4.966 -10.717 1.00 93.31 178 VAL A CA 1
ATOM 1459 C C . VAL A 1 178 ? 8.865 3.459 -10.798 1.00 93.31 178 VAL A C 1
ATOM 1461 O O . VAL A 1 178 ? 9.553 2.703 -10.113 1.00 93.31 178 VAL A O 1
ATOM 1464 N N . LYS A 1 179 ? 7.909 3.040 -11.630 1.00 95.12 179 LYS A N 1
ATOM 1465 C CA . LYS A 1 179 ? 7.443 1.656 -11.790 1.00 95.12 179 LYS A CA 1
ATOM 1466 C C . LYS A 1 179 ? 7.846 1.114 -13.165 1.00 95.12 179 LYS A C 1
ATOM 1468 O O . LYS A 1 179 ? 8.105 1.933 -14.045 1.00 95.12 179 LYS A O 1
ATOM 1473 N N . PRO A 1 180 ? 7.870 -0.210 -13.400 1.00 96.44 180 PRO A N 1
ATOM 1474 C CA . PRO A 1 180 ? 8.294 -0.783 -14.683 1.00 96.44 180 PRO A CA 1
ATOM 1475 C C . PRO A 1 180 ? 7.513 -0.289 -15.907 1.00 96.44 180 PRO A C 1
ATOM 1477 O O . PRO A 1 180 ? 8.044 -0.309 -17.012 1.00 96.44 180 PRO A O 1
ATOM 1480 N N . TRP A 1 181 ? 6.277 0.182 -15.732 1.00 95.81 181 TRP A N 1
ATOM 1481 C CA . TRP A 1 181 ? 5.461 0.771 -16.802 1.00 95.81 181 TRP A CA 1
ATOM 1482 C C . TRP A 1 181 ? 5.723 2.267 -17.056 1.00 95.81 181 TRP A C 1
ATOM 1484 O O . TRP A 1 181 ? 5.116 2.843 -17.954 1.00 95.81 181 TRP A O 1
ATOM 1494 N N . HIS A 1 182 ? 6.623 2.903 -16.301 1.00 96.06 182 HIS A N 1
ATOM 1495 C CA . HIS A 1 182 ? 7.073 4.277 -16.540 1.00 96.06 182 HIS A CA 1
ATOM 1496 C C . HIS A 1 182 ? 8.314 4.282 -17.438 1.00 96.06 182 HIS A C 1
ATOM 1498 O O . HIS A 1 182 ? 9.251 3.510 -17.223 1.00 96.06 182 HIS A O 1
ATOM 1504 N N . ALA A 1 183 ? 8.375 5.198 -18.403 1.00 96.88 183 ALA A N 1
ATOM 1505 C CA . ALA A 1 183 ? 9.531 5.380 -19.279 1.00 96.88 183 ALA A CA 1
ATOM 1506 C C . ALA A 1 183 ? 10.810 5.649 -18.472 1.00 96.88 183 ALA A C 1
ATOM 1508 O O . ALA A 1 183 ? 11.885 5.129 -18.785 1.00 96.88 183 ALA A O 1
ATOM 1509 N N . ARG A 1 184 ? 10.700 6.422 -17.382 1.00 95.69 184 ARG A N 1
ATOM 1510 C CA . ARG A 1 184 ? 11.819 6.751 -16.481 1.00 95.69 184 ARG A CA 1
ATOM 1511 C C . ARG A 1 184 ? 12.442 5.537 -15.810 1.00 95.69 184 ARG A C 1
ATOM 1513 O O . ARG A 1 184 ? 13.573 5.621 -15.339 1.00 95.69 184 ARG A O 1
ATOM 1520 N N . TYR A 1 185 ? 11.756 4.394 -15.787 1.00 96.56 185 TYR A N 1
ATOM 1521 C CA . TYR A 1 185 ? 12.321 3.168 -15.234 1.00 96.56 185 TYR A CA 1
ATOM 1522 C C . TYR A 1 185 ? 13.582 2.719 -15.983 1.00 96.56 185 TYR A C 1
ATOM 1524 O O . TYR A 1 185 ? 14.424 2.045 -15.394 1.00 96.56 185 TYR A O 1
ATOM 1532 N N . LYS A 1 186 ? 13.787 3.168 -17.233 1.00 94.31 186 LYS A N 1
ATOM 1533 C CA . LYS A 1 186 ? 15.020 2.914 -17.993 1.00 94.31 186 LYS A CA 1
ATOM 1534 C C . LYS A 1 186 ? 16.297 3.306 -17.245 1.00 94.31 186 LYS A C 1
ATOM 1536 O O . LYS A 1 186 ? 17.317 2.648 -17.407 1.00 94.31 186 LYS A O 1
ATOM 1541 N N . GLU A 1 187 ? 16.230 4.332 -16.393 1.00 93.88 187 GLU A N 1
ATOM 1542 C CA . GLU A 1 187 ? 17.357 4.794 -15.571 1.00 93.88 187 GLU A CA 1
ATOM 1543 C C . GLU A 1 187 ? 17.813 3.730 -14.560 1.00 93.88 187 GLU A C 1
ATOM 1545 O O . GLU A 1 187 ? 18.989 3.675 -14.214 1.00 93.88 187 GLU A O 1
ATOM 1550 N N . LYS A 1 188 ? 16.901 2.851 -14.119 1.00 95.50 188 LYS A N 1
ATOM 1551 C CA . LYS A 1 188 ? 17.195 1.743 -13.198 1.00 95.50 188 LYS A CA 1
ATOM 1552 C C . LYS A 1 188 ? 17.758 0.515 -13.910 1.00 95.50 188 LYS A C 1
ATOM 1554 O O . LYS A 1 188 ? 18.351 -0.332 -13.255 1.00 95.50 188 LYS A O 1
ATOM 1559 N N . LEU A 1 189 ? 17.598 0.407 -15.232 1.00 95.94 189 LEU A N 1
ATOM 1560 C CA . LEU A 1 189 ? 18.017 -0.776 -15.990 1.00 95.94 189 LEU A CA 1
ATOM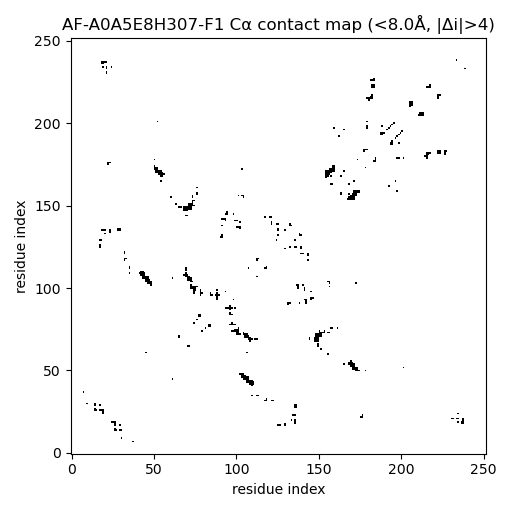 1561 C C . LEU A 1 189 ? 19.540 -0.893 -16.131 1.00 95.94 189 LEU A C 1
ATOM 1563 O O . LEU A 1 189 ? 20.015 -1.888 -16.664 1.00 95.94 189 LEU A O 1
ATOM 1567 N N . SER A 1 190 ? 20.332 0.085 -15.692 1.00 95.44 190 SER A N 1
ATOM 1568 C CA . SER A 1 190 ? 21.785 -0.089 -15.566 1.00 95.44 190 SER A CA 1
ATOM 1569 C C . SER A 1 190 ? 22.159 -1.069 -14.445 1.00 95.44 190 SER A C 1
ATOM 1571 O O . SER A 1 190 ? 23.193 -1.724 -14.550 1.00 95.44 190 SER A O 1
ATOM 1573 N N . ASP A 1 191 ? 21.313 -1.225 -13.420 1.00 95.94 191 ASP A N 1
ATOM 1574 C CA . ASP A 1 191 ? 21.460 -2.251 -12.385 1.00 95.94 191 ASP A CA 1
ATOM 1575 C C . ASP A 1 191 ? 20.891 -3.585 -12.894 1.00 95.94 191 ASP A C 1
ATOM 1577 O O . ASP A 1 191 ? 19.730 -3.669 -13.315 1.00 95.94 191 ASP A O 1
ATOM 1581 N N . SER A 1 192 ? 21.711 -4.639 -12.853 1.00 95.00 192 SER A N 1
ATOM 1582 C CA . SER A 1 192 ? 21.331 -5.973 -13.321 1.00 95.00 192 SER A CA 1
ATOM 1583 C C . SER A 1 192 ? 20.114 -6.524 -12.585 1.00 95.00 192 SER A C 1
ATOM 1585 O O . SER A 1 192 ? 19.251 -7.098 -13.238 1.00 95.00 192 SER A O 1
ATOM 1587 N N . TYR A 1 193 ? 19.979 -6.277 -11.280 1.00 94.50 193 TYR A N 1
ATOM 1588 C CA . TYR A 1 193 ? 18.828 -6.729 -10.498 1.00 94.50 193 TYR A CA 1
ATOM 1589 C C . TYR A 1 193 ? 17.531 -6.078 -10.987 1.00 94.50 193 TYR A C 1
ATOM 1591 O O . TYR A 1 193 ? 16.528 -6.751 -11.205 1.00 94.50 193 TYR A O 1
ATOM 1599 N N . HIS A 1 194 ? 17.536 -4.765 -11.232 1.00 95.50 194 HIS A N 1
ATOM 1600 C CA . HIS A 1 194 ? 16.340 -4.090 -11.736 1.00 95.50 194 HIS A CA 1
ATOM 1601 C C . HIS A 1 194 ? 15.982 -4.511 -13.166 1.00 95.50 194 HIS A C 1
ATOM 1603 O O . HIS A 1 194 ? 14.795 -4.493 -13.504 1.00 95.50 194 HIS A O 1
ATOM 1609 N N . ARG A 1 195 ? 16.970 -4.897 -13.986 1.00 95.81 195 ARG A N 1
ATOM 1610 C CA . ARG A 1 195 ? 16.730 -5.486 -15.309 1.00 95.81 195 ARG A CA 1
ATOM 1611 C C . ARG A 1 195 ? 16.146 -6.897 -15.194 1.00 95.81 195 ARG A C 1
ATOM 1613 O O . ARG A 1 195 ? 15.036 -7.112 -15.662 1.00 95.81 195 ARG A O 1
ATOM 1620 N N . THR A 1 196 ? 16.848 -7.831 -14.559 1.00 93.12 196 THR A N 1
ATOM 1621 C CA . THR A 1 196 ? 16.474 -9.253 -14.600 1.00 93.12 196 THR A CA 1
ATOM 1622 C C . THR A 1 196 ? 15.351 -9.581 -13.628 1.00 93.12 196 THR A C 1
ATOM 1624 O O . THR A 1 196 ? 14.350 -10.180 -14.010 1.00 93.12 196 THR A O 1
ATOM 1627 N N . GLU A 1 197 ? 15.471 -9.149 -12.375 1.00 92.62 197 GLU A N 1
ATOM 1628 C CA . GLU A 1 197 ? 14.563 -9.569 -11.306 1.00 92.62 197 GLU A CA 1
ATOM 1629 C C . GLU A 1 197 ? 13.275 -8.759 -11.250 1.00 92.62 197 GLU A C 1
ATOM 1631 O O . GLU A 1 197 ? 12.267 -9.250 -10.749 1.00 92.62 197 GLU A O 1
ATOM 1636 N N . ILE A 1 198 ? 13.273 -7.538 -11.785 1.00 94.88 198 ILE A N 1
ATOM 1637 C CA . ILE A 1 198 ? 12.077 -6.692 -11.783 1.00 94.88 198 ILE A CA 1
ATOM 1638 C C . ILE A 1 198 ? 11.511 -6.512 -13.186 1.00 94.88 198 ILE A C 1
ATOM 1640 O O . ILE A 1 198 ? 10.361 -6.872 -13.420 1.00 94.88 198 ILE A O 1
ATOM 1644 N N . TRP A 1 199 ? 12.280 -5.947 -14.118 1.00 96.00 199 TRP A N 1
ATOM 1645 C CA . TRP A 1 199 ? 11.766 -5.597 -15.443 1.00 96.00 199 TRP A CA 1
ATOM 1646 C C . TRP A 1 199 ? 11.411 -6.830 -16.280 1.00 96.00 199 TRP A C 1
ATOM 1648 O O . TRP A 1 199 ? 10.265 -6.951 -16.716 1.00 96.00 199 TRP A O 1
ATOM 1658 N N . ASP A 1 200 ? 12.355 -7.755 -16.470 1.00 95.19 200 ASP A N 1
ATOM 1659 C CA . ASP A 1 200 ? 12.140 -8.945 -17.299 1.00 95.19 200 ASP A CA 1
ATOM 1660 C C . ASP A 1 200 ? 11.042 -9.835 -16.702 1.00 95.19 200 ASP A C 1
ATOM 1662 O O . ASP A 1 200 ? 10.178 -10.323 -17.430 1.00 95.19 200 ASP A O 1
ATOM 1666 N N . ARG A 1 201 ? 10.996 -9.977 -15.369 1.00 93.50 201 ARG A N 1
ATOM 1667 C CA . ARG A 1 201 ? 9.912 -10.701 -14.685 1.00 93.50 201 ARG A CA 1
ATOM 1668 C C . ARG A 1 201 ? 8.561 -10.019 -14.844 1.00 93.50 201 ARG A C 1
ATOM 1670 O O . ARG A 1 201 ? 7.600 -10.692 -15.206 1.00 93.50 201 ARG A O 1
ATOM 1677 N N . PHE A 1 202 ? 8.469 -8.709 -14.602 1.00 95.25 202 PHE A N 1
ATOM 1678 C CA . PHE A 1 202 ? 7.215 -7.967 -14.747 1.00 95.25 202 PHE A CA 1
ATOM 1679 C C . PHE A 1 202 ? 6.639 -8.127 -16.150 1.00 95.25 202 PHE A C 1
ATOM 1681 O O . PHE A 1 202 ? 5.481 -8.517 -16.299 1.00 95.25 202 PHE A O 1
ATOM 1688 N N . TYR A 1 203 ? 7.455 -7.903 -17.179 1.00 96.94 203 TYR A N 1
ATOM 1689 C CA . TYR A 1 203 ? 6.994 -8.036 -18.555 1.00 96.94 203 TYR A CA 1
ATOM 1690 C C . TYR A 1 203 ? 6.781 -9.488 -18.979 1.00 96.94 203 TYR A C 1
ATOM 1692 O O . TYR A 1 203 ? 5.834 -9.755 -19.710 1.00 96.94 203 TYR A O 1
ATOM 1700 N N . GLY A 1 204 ? 7.552 -10.439 -18.446 1.00 95.25 204 GLY A N 1
ATOM 1701 C CA . GLY A 1 204 ? 7.295 -11.867 -18.631 1.00 95.25 204 GLY A CA 1
ATOM 1702 C C . GLY A 1 204 ? 5.945 -12.312 -18.058 1.00 95.25 204 GLY A C 1
ATOM 1703 O O . GLY A 1 204 ? 5.281 -13.166 -18.641 1.00 95.25 204 GLY A O 1
ATOM 1704 N N . VAL A 1 205 ? 5.493 -11.720 -16.944 1.00 92.69 205 VAL A N 1
ATOM 1705 C CA . VAL A 1 205 ? 4.131 -11.930 -16.427 1.00 92.69 205 VAL A CA 1
ATOM 1706 C C . VAL A 1 205 ? 3.103 -11.209 -17.297 1.00 92.69 205 VAL A C 1
ATOM 1708 O O . VAL A 1 205 ? 2.122 -11.837 -17.693 1.00 92.69 205 VAL A O 1
ATOM 1711 N N . LEU A 1 206 ? 3.328 -9.928 -17.613 1.00 95.25 206 LEU A N 1
ATOM 1712 C CA . LEU A 1 206 ? 2.409 -9.096 -18.396 1.00 95.25 206 LEU A CA 1
ATOM 1713 C C . LEU A 1 206 ? 2.112 -9.703 -19.772 1.00 95.25 206 LEU A C 1
ATOM 1715 O O . LEU A 1 206 ? 0.958 -9.721 -20.199 1.00 95.25 206 LEU A O 1
ATOM 1719 N N . ASP A 1 207 ? 3.129 -10.264 -20.427 1.00 97.19 207 ASP A N 1
ATOM 1720 C CA . ASP A 1 207 ? 3.025 -10.881 -21.750 1.00 97.19 207 ASP A CA 1
ATOM 1721 C C . ASP A 1 207 ? 2.202 -12.180 -21.771 1.00 97.19 207 ASP A C 1
ATOM 1723 O O . ASP A 1 207 ? 1.869 -12.685 -22.840 1.00 97.19 207 ASP A O 1
ATOM 1727 N N . ARG A 1 208 ? 1.799 -12.698 -20.602 1.00 94.69 208 ARG A N 1
ATOM 1728 C CA . ARG A 1 208 ? 0.848 -13.817 -20.470 1.00 94.69 208 ARG A CA 1
ATOM 1729 C C . ARG A 1 208 ? -0.598 -13.358 -20.260 1.00 94.69 208 ARG A C 1
ATOM 1731 O O . ARG A 1 208 ? -1.470 -14.184 -20.006 1.00 94.69 208 ARG A O 1
ATOM 1738 N N . THR A 1 209 ? -0.852 -12.053 -20.310 1.00 92.25 209 THR A N 1
ATOM 1739 C CA . THR A 1 209 ? -2.175 -11.446 -20.104 1.00 92.25 209 THR A CA 1
ATOM 1740 C C . THR A 1 209 ? -2.681 -10.788 -21.391 1.00 92.25 209 THR A C 1
ATOM 1742 O O . THR A 1 209 ? -1.973 -10.732 -22.395 1.00 92.25 209 THR A O 1
ATOM 1745 N N . ALA A 1 210 ? -3.886 -10.211 -21.358 1.00 94.19 210 ALA A N 1
ATOM 1746 C CA . ALA A 1 210 ? -4.418 -9.402 -22.460 1.00 94.19 210 ALA A CA 1
ATOM 1747 C C . ALA A 1 210 ? -3.590 -8.131 -22.762 1.00 94.19 210 ALA A C 1
ATOM 1749 O O . ALA A 1 210 ? -3.814 -7.478 -23.777 1.00 94.19 210 ALA A O 1
ATOM 1750 N N . TYR A 1 211 ? -2.629 -7.780 -21.901 1.00 94.69 211 TYR A N 1
ATOM 1751 C CA . TYR A 1 211 ? -1.752 -6.617 -22.046 1.00 94.69 211 TYR A CA 1
ATOM 1752 C C . TYR A 1 211 ? -0.394 -6.954 -22.680 1.00 94.69 211 TYR A C 1
ATOM 1754 O O . TYR A 1 211 ? 0.540 -6.155 -22.580 1.00 94.69 211 TYR A O 1
ATOM 1762 N N . ALA A 1 212 ? -0.260 -8.122 -23.311 1.00 97.69 212 ALA A N 1
ATOM 1763 C CA . ALA A 1 212 ? 0.991 -8.551 -23.918 1.00 97.69 212 ALA A CA 1
ATOM 1764 C C . ALA A 1 212 ? 1.537 -7.552 -24.946 1.00 97.69 212 ALA A C 1
ATOM 1766 O O . ALA A 1 212 ? 0.796 -6.972 -25.739 1.00 97.69 212 ALA A O 1
ATOM 1767 N N . GLY A 1 213 ? 2.853 -7.337 -24.914 1.00 96.50 213 GLY A N 1
ATOM 1768 C CA . GLY A 1 213 ? 3.540 -6.378 -25.780 1.00 96.50 213 GLY A CA 1
ATOM 1769 C C . GLY A 1 213 ? 3.407 -4.912 -25.356 1.00 96.50 213 GLY A C 1
ATOM 1770 O O . GLY A 1 213 ? 4.136 -4.071 -25.883 1.00 96.50 213 GLY A O 1
ATOM 1771 N N . ASN A 1 214 ? 2.561 -4.580 -24.372 1.00 96.69 214 ASN A N 1
ATOM 1772 C CA . ASN A 1 214 ? 2.525 -3.225 -23.826 1.00 96.69 214 ASN A CA 1
ATOM 1773 C C . ASN A 1 214 ? 3.849 -2.903 -23.136 1.00 96.69 214 ASN A C 1
ATOM 1775 O O . ASN A 1 214 ? 4.355 -3.687 -22.332 1.00 96.69 214 ASN A O 1
ATOM 1779 N N . ARG A 1 215 ? 4.410 -1.740 -23.460 1.00 96.12 215 ARG A N 1
ATOM 1780 C CA . ARG A 1 215 ? 5.671 -1.219 -22.923 1.00 96.12 215 ARG A CA 1
ATOM 1781 C C . ARG A 1 215 ? 5.537 0.285 -22.684 1.00 96.12 215 ARG A C 1
ATOM 1783 O O . ARG A 1 215 ? 4.631 0.905 -23.248 1.00 96.12 215 ARG A O 1
ATOM 1790 N N . PRO A 1 216 ? 6.421 0.893 -21.877 1.00 95.81 216 PRO A N 1
ATOM 1791 C CA . PRO A 1 216 ? 6.368 2.321 -21.639 1.00 95.81 216 PRO A CA 1
ATOM 1792 C C . PRO A 1 216 ? 6.619 3.067 -22.946 1.00 95.81 216 PRO A C 1
ATOM 1794 O O . PRO A 1 216 ? 7.501 2.709 -23.729 1.00 95.81 216 PRO A O 1
ATOM 1797 N N . TRP A 1 217 ? 5.846 4.120 -23.178 1.00 95.06 217 TRP A N 1
ATOM 1798 C CA . TRP A 1 217 ? 6.040 4.986 -24.330 1.00 95.06 217 TRP A CA 1
ATOM 1799 C C . TRP A 1 217 ? 7.321 5.811 -24.140 1.00 95.06 217 TRP A C 1
ATOM 1801 O O . TRP A 1 217 ? 7.374 6.649 -23.245 1.00 95.06 217 TRP A O 1
ATOM 1811 N N . ASP A 1 218 ? 8.355 5.587 -24.959 1.00 95.25 218 AS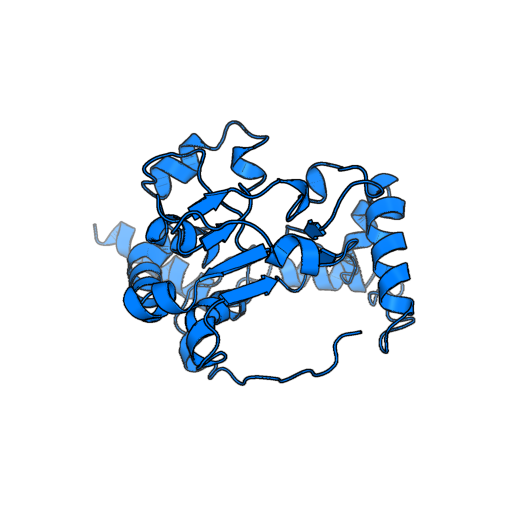P A N 1
ATOM 1812 C CA . ASP A 1 218 ? 9.613 6.357 -24.899 1.00 95.25 218 ASP A CA 1
ATOM 1813 C C . ASP A 1 218 ? 10.296 6.567 -26.272 1.00 95.25 218 ASP A C 1
ATOM 1815 O O . ASP A 1 218 ? 11.490 6.289 -26.429 1.00 95.25 218 ASP A O 1
ATOM 1819 N N . PRO A 1 219 ? 9.588 7.053 -27.310 1.00 93.12 219 PRO A N 1
ATOM 1820 C CA . PRO A 1 219 ? 10.212 7.304 -28.604 1.00 93.12 219 PRO A CA 1
ATOM 1821 C C . PRO A 1 219 ? 11.300 8.376 -28.471 1.00 93.12 219 PRO A C 1
ATOM 1823 O O . PRO A 1 219 ? 11.046 9.478 -27.983 1.00 93.12 219 PRO A O 1
ATOM 1826 N N . ALA A 1 220 ? 12.524 8.038 -28.888 1.00 91.75 220 ALA A N 1
ATOM 1827 C CA . ALA A 1 220 ? 13.699 8.913 -28.823 1.00 91.75 220 ALA A CA 1
ATOM 1828 C C . ALA A 1 220 ? 13.959 9.543 -27.433 1.00 91.75 220 ALA A C 1
ATOM 1830 O O . ALA A 1 220 ? 14.551 10.615 -27.335 1.00 91.75 220 ALA A O 1
ATOM 1831 N N . GLY A 1 221 ? 13.517 8.899 -26.345 1.00 91.75 221 GLY A N 1
ATOM 1832 C CA . GLY A 1 221 ? 13.699 9.404 -24.982 1.00 91.75 221 GLY A CA 1
ATOM 1833 C C . GLY A 1 221 ? 12.676 10.449 -24.514 1.00 91.75 221 GLY A C 1
ATOM 1834 O O . GLY A 1 221 ? 12.805 10.960 -23.398 1.00 91.75 221 GLY A O 1
ATOM 1835 N N . LEU A 1 222 ? 11.668 10.778 -25.332 1.00 94.19 222 LEU A N 1
ATOM 1836 C CA . LEU A 1 222 ? 10.661 11.798 -25.014 1.00 94.19 222 LEU A CA 1
ATOM 1837 C C . LEU A 1 222 ? 9.737 11.404 -23.856 1.00 94.19 222 LEU A C 1
ATOM 1839 O O . LEU A 1 222 ? 9.252 12.284 -23.143 1.00 94.19 222 LEU A O 1
ATOM 1843 N N . GLY A 1 223 ? 9.513 10.106 -23.637 1.00 95.12 223 GLY A N 1
ATOM 1844 C CA . GLY A 1 223 ? 8.705 9.610 -22.522 1.00 95.12 223 GLY A CA 1
ATOM 1845 C C . GLY A 1 223 ? 9.322 9.983 -21.185 1.00 95.12 223 GLY A C 1
ATOM 1846 O O . GLY A 1 223 ? 8.659 10.540 -20.312 1.00 95.12 223 GLY A O 1
ATOM 1847 N N . VAL A 1 224 ? 10.634 9.788 -21.067 1.00 94.25 224 VAL A N 1
ATOM 1848 C CA . VAL A 1 224 ? 11.388 10.161 -19.865 1.00 94.25 224 VAL A CA 1
ATOM 1849 C C . VAL A 1 224 ? 11.371 11.655 -19.598 1.00 94.25 224 VAL A C 1
ATOM 1851 O O . VAL A 1 224 ? 11.189 12.065 -18.449 1.00 94.25 224 VAL A O 1
ATOM 1854 N N . VAL A 1 225 ? 11.505 12.480 -20.638 1.00 93.56 225 VAL A N 1
ATOM 1855 C CA . VAL A 1 225 ? 11.410 13.940 -20.496 1.00 93.56 225 VAL A CA 1
ATOM 1856 C C . VAL A 1 225 ? 10.020 14.336 -19.993 1.00 93.56 225 VAL A C 1
ATOM 1858 O O . VAL A 1 225 ? 9.916 15.062 -19.000 1.00 93.56 225 VAL A O 1
ATOM 1861 N N . LYS A 1 226 ? 8.960 13.811 -20.622 1.00 93.56 226 LYS A N 1
ATOM 1862 C CA . LYS A 1 226 ? 7.565 14.073 -20.246 1.00 93.56 226 LYS A CA 1
ATOM 1863 C C . LYS A 1 226 ? 7.295 13.706 -18.785 1.00 93.56 226 LYS A C 1
ATOM 1865 O O . LYS A 1 226 ? 6.908 14.569 -18.000 1.00 93.56 226 LYS A O 1
ATOM 1870 N N . GLU A 1 227 ? 7.571 12.464 -18.396 1.00 93.62 227 GLU A N 1
ATOM 1871 C CA . GLU A 1 227 ? 7.337 11.984 -17.028 1.00 93.62 227 GLU A CA 1
ATOM 1872 C C . GLU A 1 227 ? 8.181 12.742 -15.989 1.00 93.62 227 GLU A C 1
ATOM 1874 O O . GLU A 1 227 ? 7.768 12.929 -14.839 1.00 93.62 227 GLU A O 1
ATOM 1879 N N . THR A 1 228 ? 9.379 13.204 -16.364 1.00 91.94 228 THR A N 1
ATOM 1880 C CA . THR A 1 228 ? 10.236 13.998 -15.473 1.00 91.94 228 THR A CA 1
ATOM 1881 C C . THR A 1 228 ? 9.598 15.349 -15.177 1.00 91.94 228 THR A C 1
ATOM 1883 O O . THR A 1 228 ? 9.545 15.755 -14.012 1.00 91.94 228 THR A O 1
ATOM 1886 N N . ILE A 1 229 ? 9.072 16.023 -16.201 1.00 91.56 229 ILE A N 1
ATOM 1887 C CA . ILE A 1 229 ? 8.349 17.290 -16.051 1.00 91.56 229 ILE A CA 1
ATOM 1888 C C . ILE A 1 229 ? 7.088 17.073 -15.210 1.00 91.56 229 ILE A C 1
ATOM 1890 O O . ILE A 1 229 ? 6.919 17.732 -14.184 1.00 91.56 229 ILE A O 1
ATOM 1894 N N . GLU A 1 230 ? 6.249 16.101 -15.574 1.00 89.44 230 GLU A N 1
ATOM 1895 C CA . GLU A 1 230 ? 4.990 15.805 -14.876 1.00 89.44 230 GLU A CA 1
ATOM 1896 C C . GLU A 1 230 ? 5.201 15.474 -13.394 1.00 89.44 230 GLU A C 1
ATOM 1898 O O . GLU A 1 230 ? 4.417 15.892 -12.535 1.00 89.44 230 GLU A O 1
ATOM 1903 N N . SER A 1 231 ? 6.291 14.781 -13.049 1.00 86.81 231 SER A N 1
ATOM 1904 C CA . SER A 1 231 ? 6.603 14.457 -11.653 1.00 86.81 231 SER A CA 1
ATOM 1905 C C . SER A 1 231 ? 6.827 15.702 -10.784 1.00 86.81 231 SER A C 1
ATOM 1907 O O . SER A 1 231 ? 6.426 15.704 -9.620 1.00 86.81 231 SER A O 1
ATOM 1909 N N . LYS A 1 232 ? 7.344 16.797 -11.357 1.00 88.69 232 LYS A N 1
ATOM 1910 C CA . LYS A 1 232 ? 7.639 18.052 -10.645 1.00 88.69 232 LYS A CA 1
ATOM 1911 C C . LYS A 1 232 ? 6.429 18.972 -10.480 1.00 88.69 232 LYS A C 1
ATOM 1913 O O . LYS A 1 232 ? 6.486 19.890 -9.668 1.00 88.69 232 LYS A O 1
ATOM 1918 N N . ILE A 1 233 ? 5.339 18.736 -11.210 1.00 87.88 233 ILE A N 1
ATOM 1919 C CA . ILE A 1 233 ? 4.144 19.588 -11.159 1.00 87.88 233 ILE A CA 1
ATOM 1920 C C . ILE A 1 233 ? 3.300 19.231 -9.919 1.00 87.88 233 ILE A C 1
ATOM 1922 O O . ILE A 1 233 ? 2.824 18.092 -9.826 1.00 87.88 233 ILE A O 1
ATOM 1926 N N . PRO A 1 234 ? 3.098 20.150 -8.955 1.00 86.62 234 PRO A N 1
ATOM 1927 C CA . PRO A 1 234 ? 2.227 19.907 -7.809 1.00 86.62 234 PRO A CA 1
ATOM 1928 C C . PRO A 1 234 ? 0.752 19.909 -8.229 1.00 86.62 234 PRO A C 1
ATOM 1930 O O . PRO A 1 234 ? 0.363 20.584 -9.181 1.00 86.62 234 PRO A O 1
ATOM 1933 N N . LYS A 1 235 ? -0.093 19.189 -7.487 1.00 87.00 235 LYS A N 1
ATOM 1934 C CA . LYS A 1 235 ? -1.551 19.302 -7.635 1.00 87.00 235 LYS A CA 1
ATOM 1935 C C . LYS A 1 235 ? -2.061 20.559 -6.932 1.00 87.00 235 LYS A C 1
ATOM 1937 O O . LYS A 1 235 ? -1.440 21.054 -5.991 1.00 87.00 235 LYS A O 1
ATOM 1942 N N . MET A 1 236 ? -3.221 21.048 -7.368 1.00 84.69 236 MET A N 1
ATOM 1943 C CA . MET A 1 236 ? -3.829 22.266 -6.823 1.00 84.69 236 MET A CA 1
ATOM 1944 C C . MET A 1 236 ? -4.067 22.205 -5.312 1.00 84.69 236 MET A C 1
ATOM 1946 O O . MET A 1 236 ? -3.805 23.185 -4.623 1.00 84.69 236 MET A O 1
ATOM 1950 N N . ASP A 1 237 ? -4.480 21.056 -4.775 1.00 83.44 237 ASP A N 1
ATOM 1951 C CA . ASP A 1 237 ? -4.680 20.857 -3.334 1.00 83.44 237 ASP A CA 1
ATOM 1952 C C . ASP A 1 237 ? -3.375 20.963 -2.523 1.00 83.44 237 ASP A C 1
ATOM 1954 O O . ASP A 1 237 ? -3.380 21.398 -1.371 1.00 83.44 237 ASP A O 1
ATOM 1958 N N . MET A 1 238 ? -2.227 20.633 -3.123 1.00 86.44 238 MET A N 1
ATOM 1959 C CA . MET A 1 238 ? -0.929 20.849 -2.475 1.00 86.44 238 MET A CA 1
ATOM 1960 C C . MET A 1 238 ? -0.581 22.337 -2.391 1.00 86.44 238 MET A C 1
ATOM 1962 O O . MET A 1 238 ? -0.037 22.787 -1.378 1.00 86.44 238 MET A O 1
ATOM 1966 N N . VAL A 1 239 ? -0.888 23.097 -3.447 1.00 84.62 239 VAL A N 1
ATOM 1967 C CA . VAL A 1 239 ? -0.644 24.545 -3.509 1.00 84.62 239 VAL A CA 1
ATOM 1968 C C . VAL A 1 239 ? -1.515 25.261 -2.481 1.00 84.62 239 VAL A C 1
ATOM 1970 O O . VAL A 1 239 ? -0.990 26.017 -1.661 1.00 84.62 239 VAL A O 1
ATOM 1973 N N . THR A 1 240 ? -2.817 24.964 -2.449 1.00 85.00 240 THR A N 1
ATOM 1974 C CA . THR A 1 240 ? -3.743 25.537 -1.460 1.00 85.00 240 THR A CA 1
ATOM 1975 C C . THR A 1 240 ? -3.347 25.157 -0.033 1.00 85.00 240 THR A C 1
ATOM 1977 O O . THR A 1 240 ? -3.287 26.026 0.837 1.00 85.00 240 THR A O 1
ATOM 1980 N N . GLY A 1 241 ? -2.970 23.896 0.209 1.00 82.06 241 GLY A N 1
ATOM 1981 C CA . GLY A 1 241 ? -2.483 23.445 1.513 1.00 82.06 241 GLY A CA 1
ATOM 1982 C C . GLY A 1 241 ? -1.203 24.159 1.965 1.00 82.06 241 GLY A C 1
ATOM 1983 O O . GLY A 1 241 ? -1.056 24.472 3.147 1.00 82.06 241 GLY A O 1
ATOM 1984 N N . LYS A 1 242 ? -0.276 24.463 1.043 1.00 84.62 242 LYS A N 1
ATOM 1985 C CA . LYS A 1 242 ? 0.933 25.245 1.356 1.00 84.62 242 LYS A CA 1
ATOM 1986 C C . LYS A 1 242 ? 0.581 26.680 1.743 1.00 84.62 242 LYS A C 1
ATOM 1988 O O . LYS A 1 242 ? 1.076 27.142 2.765 1.00 84.62 242 LYS A O 1
ATOM 1993 N N . ILE A 1 243 ? -0.297 27.341 0.985 1.00 84.69 243 ILE A N 1
ATOM 1994 C CA . ILE A 1 243 ? -0.775 28.698 1.296 1.00 84.69 243 ILE A CA 1
ATOM 1995 C C . ILE A 1 243 ? -1.420 28.725 2.686 1.00 84.69 243 ILE A C 1
ATOM 1997 O O . ILE A 1 243 ? -1.032 29.545 3.515 1.00 84.69 243 ILE A O 1
ATOM 2001 N N . ARG A 1 244 ? -2.327 27.781 2.978 1.00 85.75 244 ARG A N 1
ATOM 2002 C CA . ARG A 1 244 ? -2.996 27.660 4.285 1.00 85.75 244 ARG A CA 1
ATOM 2003 C C . ARG A 1 244 ? -1.996 27.581 5.441 1.00 85.75 244 ARG A C 1
ATOM 2005 O O . ARG A 1 244 ? -2.090 28.367 6.378 1.00 85.75 244 ARG A O 1
ATOM 2012 N N . ARG A 1 245 ? -1.020 26.667 5.364 1.00 82.50 245 ARG A N 1
ATOM 2013 C CA . ARG A 1 245 ? 0.009 26.501 6.409 1.00 82.50 245 ARG A CA 1
ATOM 2014 C C . ARG A 1 245 ? 0.901 27.729 6.551 1.00 82.50 245 ARG A C 1
ATOM 2016 O O . ARG A 1 245 ? 1.288 28.077 7.660 1.00 82.50 245 ARG A O 1
ATOM 2023 N N . THR A 1 246 ? 1.252 28.375 5.439 1.00 84.69 246 THR A N 1
ATOM 2024 C CA . THR A 1 246 ? 2.036 29.612 5.473 1.00 84.69 246 THR A CA 1
ATOM 2025 C C . THR A 1 246 ? 1.264 30.717 6.189 1.00 84.69 246 THR A C 1
ATOM 2027 O O . THR A 1 246 ? 1.832 31.340 7.073 1.00 84.69 246 THR A O 1
ATOM 2030 N N . LEU A 1 247 ? -0.024 30.907 5.885 1.00 85.88 247 LEU A N 1
ATOM 2031 C CA . LEU A 1 247 ? -0.870 31.895 6.563 1.00 85.88 247 LEU A CA 1
ATOM 2032 C C . LEU A 1 247 ? -1.013 31.610 8.064 1.00 85.88 247 LEU A C 1
ATOM 2034 O O . LEU A 1 247 ? -0.886 32.529 8.862 1.00 85.88 247 LEU A O 1
ATOM 2038 N N . GLN A 1 248 ? -1.197 30.348 8.464 1.00 84.00 248 GLN A N 1
ATOM 2039 C CA . GLN A 1 248 ? -1.275 29.967 9.883 1.00 84.00 248 GLN A CA 1
ATOM 2040 C C . GLN A 1 248 ? -0.014 30.335 10.675 1.00 84.00 248 GLN A C 1
ATOM 2042 O O . GLN A 1 248 ? -0.124 30.750 11.820 1.00 84.00 248 GLN A O 1
ATOM 2047 N N . LYS A 1 249 ? 1.178 30.247 10.068 1.00 83.81 249 LYS A N 1
ATOM 2048 C CA . LYS A 1 249 ? 2.438 30.665 10.712 1.00 83.81 249 LYS A CA 1
ATOM 2049 C C . LYS A 1 249 ? 2.563 32.175 10.926 1.00 83.81 249 LYS A C 1
ATOM 2051 O O . LYS A 1 249 ? 3.435 32.584 11.675 1.00 83.81 249 LYS A O 1
ATOM 2056 N N . PHE A 1 250 ? 1.769 32.983 10.225 1.00 81.31 250 PHE A N 1
ATOM 2057 C CA . PHE A 1 250 ? 1.726 34.437 10.415 1.00 81.31 250 PHE A CA 1
ATOM 2058 C C . PHE A 1 250 ? 0.616 34.873 11.380 1.00 81.31 250 PHE A C 1
ATOM 2060 O O . PHE A 1 250 ? 0.606 36.025 11.802 1.00 81.31 250 PHE A O 1
ATOM 2067 N N . LEU A 1 251 ? -0.334 33.982 11.680 1.00 75.69 251 LEU A N 1
ATOM 2068 C CA . LEU A 1 251 ? -1.479 34.240 12.558 1.00 75.69 251 LEU A CA 1
ATOM 2069 C C . LEU A 1 251 ? -1.278 33.710 13.989 1.00 75.69 251 LEU A C 1
ATOM 2071 O O . LEU A 1 251 ? -2.064 34.066 14.863 1.00 75.69 251 LEU A O 1
ATOM 2075 N N . ASN A 1 252 ? -0.245 32.895 14.209 1.00 56.78 252 ASN A N 1
ATOM 2076 C CA . ASN A 1 252 ? 0.212 32.388 15.507 1.00 56.78 252 ASN A CA 1
ATOM 2077 C C . ASN A 1 252 ? 1.572 32.995 15.851 1.00 56.78 252 ASN A C 1
ATOM 2079 O O . ASN A 1 252 ? 1.842 33.160 17.059 1.00 56.78 252 ASN A O 1
#

Sequence (252 aa):
MCQDVVFYDIDYQNISKFRSTMYLKSKSAYSRYFISDFLGEESKCIYLDCDLLVLRDLAELNTAKMHGKTIGSVRDISVRTADPHLFIGERLQLTNPYDYFNSGVLIIDLDRWRKLDARNHLIDLTLERADTFHSQDQDALNVFFDGDTEFLDPVWNTSQYERPDTAENRIIHLIGTVKPWHARYKEKLSDSYHRTEIWDRFYGVLDRTAYAGNRPWDPAGLGVVKETIESKIPKMDMVTGKIRRTLQKFLN

Secondary structure (DSSP, 8-state):
-----------HHHHHTSPP-SS---SGGGGGGGHHHHSTT-SEEEEE-SSEEE-S-HHHHHT---TT-SEEEPBPHHHHS-TTHHHHHHHHT-SSTT-PBPTTEEEEEHHHHHHTTHHHHHHHHHHHTTTT-SSTHHHHHHHHTTT-EEEPPGGGSEEGGG---TTT-SEEE--SS--TTSGGGGGGGGSHHIIIIIIIHHHHHHTTSTTTT-----GGGHHHHHHHHHHHPPPHHHHHHHHHHHHHHHH-

Foldseek 3Di:
DPPDDDDDDDDVVLQVLFDADLFGRDSCVLVVLCVCVVVPPDQKDKAADPQKDFLDDCVVVVPDDQVQFFKEFAFDPCLVPHPCLVVLCVLLVAPDSSQQGDPRIIMGRSVVSVVLVSSVQLSVQRNVCSVSDPVRSSSSCCSSRRVRYHHDDCLREPEVVVLDDSVPRRMYGPDTRDGQQQLLLVVVCVDVSCVPVHNVSVLVVCLVDPNRPRHHDQVVHVRVVVVVVVSPDHDPSVVVVVVVVVVVVVVD

Organism: Roseibium alexandrii (strain DSM 17067 / NCIMB 14079 / DFL-11) (NCBI:txid244592)

pLDDT: mean 91.56, std 7.97, range [52.97, 98.56]

Mean predicted aligned error: 4.92 Å